Protein AF-A0A931F0Z8-F1 (afdb_monomer_lite)

Organism: NCBI:txid1187855

Secondary structure (DSSP, 8-state):
------------------------------------PPPP-GGG---HHHHHHHHTTTGGGSTT-SB-S--EEETTTTEEEEEETTEEEEE-GGG-TT-EEEEEEETTEEEEEEE--SS--SEEEEEEEETT---EEEEEE-SBTTBEEEEEE--SS---SSSS-PPPEEEEEEEEESSSSS-TT-EE-PPPPPEE-

Sequence (197 aa):
MDRRIYFSMTATLALSATLLAGSPTHAGSATTSTTTSAACNPKYKPYGLIGDKWRASDGENSVFGCPTRAEYGFTTNKSRRQDFRNGQIAWVPALGPKMLVRTYASGGKAVFQWGPTGRDWDYFEVRYSFNNEEVKKYKVKRRDPWNGGFSRPATGPGPEPLGSNAPLHYFSVRGCDDSGVFQLGSDCGGWSLPGRL

Foldseek 3Di:
DDDDDDDDDDDDDDDDDDDDDDDDPPPPVPPVPPPVPPDADPQAQDDDLQNVVCVVQVHLPGLQHHWDDHWDADPVQRKIKTHGFFWIKIDGCQQPPNKIWIWGDDPQKTKIKIWQGNWFFQWKWKWKDKQPPDTDIDTFGAPDRGMDMDIDGLPDPDDDTDDDDRIKIKMKMWGWHDDPDPDPPIDIGDIDDIIID

pLDDT: mean 79.8, std 20.01, range [34.72, 98.5]

Radius of gyration: 28.41 Å; chains: 1; bounding box: 72×34×89 Å

Structure (mmCIF, N/CA/C/O backbone):
data_AF-A0A931F0Z8-F1
#
_entry.id   AF-A0A931F0Z8-F1
#
loop_
_atom_site.group_PDB
_atom_site.id
_atom_site.type_symbol
_atom_site.label_atom_id
_atom_site.label_alt_id
_atom_site.label_comp_id
_atom_site.label_asym_id
_atom_site.label_entity_id
_atom_site.label_seq_id
_atom_site.pdbx_PDB_ins_code
_atom_site.Cartn_x
_atom_site.Cartn_y
_atom_site.Cartn_z
_atom_site.occupancy
_atom_site.B_iso_or_equiv
_atom_site.auth_seq_id
_atom_site.auth_comp_id
_atom_site.auth_asym_id
_atom_site.auth_atom_id
_atom_site.pdbx_PDB_model_num
ATOM 1 N N . MET A 1 1 ? 51.298 -6.325 62.607 1.00 42.78 1 MET A N 1
ATOM 2 C CA . MET A 1 1 ? 50.659 -5.206 61.877 1.00 42.78 1 MET A CA 1
ATOM 3 C C . MET A 1 1 ? 49.299 -5.686 61.371 1.00 42.78 1 MET A C 1
ATOM 5 O O . MET A 1 1 ? 49.081 -5.838 60.182 1.00 42.78 1 MET A O 1
ATOM 9 N N . ASP A 1 2 ? 48.449 -6.230 62.236 1.00 41.47 2 ASP A N 1
ATOM 10 C CA . ASP A 1 2 ? 47.579 -5.499 63.173 1.00 41.47 2 ASP A CA 1
ATOM 11 C C . ASP A 1 2 ? 46.635 -4.523 62.479 1.00 41.47 2 ASP A C 1
ATOM 13 O O . ASP A 1 2 ? 47.010 -3.387 62.206 1.00 41.47 2 ASP A O 1
ATOM 17 N N . ARG A 1 3 ? 45.374 -4.942 62.313 1.00 46.75 3 ARG A N 1
ATOM 18 C CA . ARG A 1 3 ? 44.279 -4.331 63.082 1.00 46.75 3 ARG A CA 1
ATOM 19 C C . ARG A 1 3 ? 42.980 -5.121 62.938 1.00 46.75 3 ARG A C 1
ATOM 21 O O . ARG A 1 3 ? 42.331 -5.108 61.899 1.00 46.75 3 ARG A O 1
ATOM 28 N N . ARG A 1 4 ? 42.573 -5.759 64.036 1.00 47.97 4 ARG A N 1
ATOM 29 C CA . ARG A 1 4 ? 41.158 -5.996 64.342 1.00 47.97 4 ARG A CA 1
ATOM 30 C C . ARG A 1 4 ? 40.590 -4.696 64.915 1.00 47.97 4 ARG A C 1
ATOM 32 O O . ARG A 1 4 ? 41.227 -4.095 65.775 1.00 47.97 4 ARG A O 1
ATOM 39 N N . ILE A 1 5 ? 39.396 -4.299 64.489 1.00 60.31 5 ILE A N 1
ATOM 40 C CA . ILE A 1 5 ? 38.543 -3.379 65.248 1.00 60.31 5 ILE A CA 1
ATOM 41 C C . ILE A 1 5 ? 37.154 -4.015 65.310 1.00 60.31 5 ILE A C 1
ATOM 43 O O . ILE A 1 5 ? 36.508 -4.206 64.286 1.00 60.31 5 ILE A O 1
ATOM 47 N N . TYR A 1 6 ? 36.741 -4.362 66.527 1.00 46.50 6 TYR A N 1
ATOM 48 C CA . TYR A 1 6 ? 35.373 -4.686 66.917 1.00 46.50 6 TYR A CA 1
ATOM 49 C C . TYR A 1 6 ? 34.872 -3.551 67.822 1.00 46.50 6 TYR A C 1
ATOM 51 O O . TYR A 1 6 ? 35.577 -3.172 68.752 1.00 46.50 6 TYR A O 1
ATOM 59 N N . PHE A 1 7 ? 33.660 -3.062 67.571 1.00 50.19 7 PHE A N 1
ATOM 60 C CA . PHE A 1 7 ? 32.769 -2.334 68.493 1.00 50.19 7 PHE A CA 1
ATOM 61 C C . PHE A 1 7 ? 31.350 -2.688 67.999 1.00 50.19 7 PHE A C 1
ATOM 63 O O . PHE A 1 7 ? 31.069 -2.471 66.827 1.00 50.19 7 PHE A O 1
ATOM 70 N N . SER A 1 8 ? 30.519 -3.498 68.664 1.00 42.91 8 SER A N 1
ATOM 71 C CA . SER A 1 8 ? 29.922 -3.455 70.014 1.00 42.91 8 SER A CA 1
ATOM 72 C C . SER A 1 8 ? 28.781 -2.438 70.165 1.00 42.91 8 SER A C 1
ATOM 74 O O . SER A 1 8 ? 29.049 -1.244 70.163 1.00 42.91 8 SER A O 1
ATOM 76 N N . MET A 1 9 ? 27.572 -2.984 70.418 1.00 38.72 9 MET A N 1
ATOM 77 C CA . MET A 1 9 ? 26.409 -2.412 71.143 1.00 38.72 9 MET A CA 1
ATOM 78 C C . MET A 1 9 ? 25.681 -1.209 70.488 1.00 38.72 9 MET A C 1
ATOM 80 O O . MET A 1 9 ? 26.308 -0.386 69.848 1.00 38.72 9 MET A O 1
ATOM 84 N N . THR A 1 10 ? 24.364 -0.968 70.569 1.00 42.72 10 THR A N 1
ATOM 85 C CA . THR A 1 10 ? 23.181 -1.606 71.184 1.00 42.72 10 THR A CA 1
ATOM 86 C C . THR A 1 10 ? 21.916 -0.920 70.630 1.00 42.72 10 THR A C 1
ATOM 88 O O . THR A 1 10 ? 21.921 0.286 70.417 1.00 42.72 10 THR A O 1
ATOM 91 N N . ALA A 1 11 ? 20.857 -1.713 70.438 1.00 46.84 11 ALA A N 1
ATOM 92 C CA . ALA A 1 11 ? 19.417 -1.466 70.644 1.00 46.84 11 ALA A CA 1
ATOM 93 C C . ALA A 1 11 ? 18.838 -0.030 70.729 1.00 46.84 11 ALA A C 1
ATOM 95 O O . ALA A 1 11 ? 19.237 0.765 71.572 1.00 46.84 11 ALA A O 1
ATOM 96 N N . THR A 1 12 ? 17.711 0.200 70.038 1.00 50.22 12 THR A N 1
ATOM 97 C CA . THR A 1 12 ? 16.430 0.594 70.679 1.00 50.22 12 THR A CA 1
ATOM 98 C C . THR A 1 12 ? 15.254 0.500 69.696 1.00 50.22 12 THR A C 1
ATOM 100 O O . THR A 1 12 ? 15.305 1.022 68.586 1.00 50.22 12 THR A O 1
ATOM 103 N N . LEU A 1 13 ? 14.188 -0.190 70.122 1.00 45.25 13 LEU A N 1
ATOM 104 C CA . LEU A 1 13 ? 12.852 -0.134 69.526 1.00 45.25 13 LEU A CA 1
ATOM 105 C C . LEU A 1 13 ? 12.230 1.243 69.794 1.00 45.25 13 LEU A C 1
ATOM 107 O O . LEU A 1 13 ? 12.262 1.711 70.930 1.00 45.25 13 LEU A O 1
ATOM 111 N N . ALA A 1 14 ? 11.535 1.797 68.803 1.00 50.72 14 ALA A N 1
ATOM 112 C CA . ALA A 1 14 ? 10.472 2.767 69.033 1.00 50.72 14 ALA A CA 1
ATOM 113 C C . ALA A 1 14 ? 9.202 2.283 68.320 1.00 50.72 14 ALA A C 1
ATOM 115 O O . ALA A 1 14 ? 9.102 2.317 67.095 1.00 50.72 14 ALA A O 1
ATOM 116 N N . LEU A 1 15 ? 8.245 1.792 69.113 1.00 47.06 15 LEU A N 1
ATOM 117 C CA . LEU A 1 15 ? 6.846 1.678 68.719 1.00 47.06 15 LEU A CA 1
ATOM 118 C C . LEU A 1 15 ? 6.243 3.083 68.689 1.00 47.06 15 LEU A C 1
ATOM 120 O O . LEU A 1 15 ? 6.380 3.845 69.645 1.00 47.06 15 LEU A O 1
ATOM 124 N N . SER A 1 16 ? 5.514 3.411 67.631 1.00 50.28 16 SER A N 1
ATOM 125 C CA . SER A 1 16 ? 4.548 4.508 67.650 1.00 50.28 16 SER A CA 1
ATOM 126 C C . SER A 1 16 ? 3.369 4.117 66.771 1.00 50.28 16 SER A C 1
ATOM 128 O O . SER A 1 16 ? 3.462 4.091 65.548 1.00 50.28 16 SER A O 1
ATOM 130 N N . ALA A 1 17 ? 2.282 3.737 67.437 1.00 51.09 17 ALA A N 1
ATOM 131 C CA . ALA A 1 17 ? 0.969 3.555 66.850 1.00 51.09 17 ALA A CA 1
ATOM 132 C C . ALA A 1 17 ? 0.192 4.866 67.004 1.00 51.09 17 ALA A C 1
ATOM 134 O O . ALA A 1 17 ? 0.060 5.370 68.119 1.00 51.09 17 ALA A O 1
ATOM 135 N N . THR A 1 18 ? -0.375 5.368 65.910 1.00 59.56 18 THR A N 1
ATOM 136 C CA . THR A 1 18 ? -1.432 6.381 65.963 1.00 59.56 18 THR A CA 1
ATOM 137 C C . THR A 1 18 ? -2.489 6.076 64.906 1.00 59.56 18 THR A C 1
ATOM 139 O O . THR A 1 18 ? -2.200 5.953 63.718 1.00 59.56 18 THR A O 1
ATOM 142 N N . LEU A 1 19 ? -3.710 5.887 65.407 1.00 48.56 19 LEU A N 1
ATOM 143 C CA . LEU A 1 19 ? -4.969 5.613 64.715 1.00 48.56 19 LEU A CA 1
ATOM 144 C C . LEU A 1 19 ? -5.660 6.913 64.255 1.00 48.56 19 LEU A C 1
ATOM 146 O O . LEU A 1 19 ? -5.388 7.973 64.813 1.00 48.56 19 LEU A O 1
ATOM 150 N N . LEU A 1 20 ? -6.666 6.730 63.378 1.00 45.28 20 LEU A N 1
ATOM 151 C CA . LEU A 1 20 ? -7.756 7.636 62.935 1.00 45.28 20 LEU A CA 1
ATOM 152 C C . LEU A 1 20 ? -7.455 8.365 61.607 1.00 45.28 20 LEU A C 1
ATOM 154 O O . LEU A 1 20 ? -6.393 8.941 61.445 1.00 45.28 20 LEU A O 1
ATOM 158 N N . ALA A 1 21 ? -8.318 8.394 60.589 1.00 52.06 21 ALA A N 1
ATOM 159 C CA . ALA A 1 21 ? -9.752 8.140 60.512 1.00 52.06 21 ALA A CA 1
ATOM 160 C C . ALA A 1 21 ? -10.123 7.604 59.113 1.00 52.06 21 ALA A C 1
ATOM 162 O O . ALA A 1 21 ? -9.484 7.937 58.115 1.00 52.06 21 ALA A O 1
ATOM 163 N N . GLY A 1 22 ? -11.161 6.766 59.056 1.00 53.47 22 GLY A N 1
ATOM 164 C CA . GLY A 1 22 ? -11.748 6.292 57.808 1.00 53.47 22 GLY A CA 1
ATOM 165 C C . GLY A 1 22 ? -12.486 7.410 57.073 1.00 53.47 22 GLY A C 1
ATOM 166 O O . GLY A 1 22 ? -13.270 8.143 57.670 1.00 53.47 22 GLY A O 1
ATOM 167 N N . SER A 1 23 ? -12.255 7.484 55.766 1.00 58.22 23 SER A N 1
ATOM 168 C CA . SER A 1 23 ? -12.974 8.340 54.821 1.00 58.22 23 SER A CA 1
ATOM 169 C C . SER A 1 23 ? -13.650 7.443 53.781 1.00 58.22 23 SER A C 1
ATOM 171 O O . SER A 1 23 ? -13.109 6.384 53.453 1.00 58.22 23 SER A O 1
ATOM 173 N N . PRO A 1 24 ? -14.848 7.814 53.300 1.00 53.34 24 PRO A N 1
ATOM 174 C CA . PRO A 1 24 ? -15.819 6.891 52.729 1.00 53.34 24 PRO A CA 1
ATOM 175 C C . PRO A 1 24 ? -15.283 6.159 51.503 1.00 53.34 24 PRO A C 1
ATOM 177 O O . PRO A 1 24 ? -14.781 6.767 50.555 1.00 53.34 24 PRO A O 1
ATOM 180 N N . THR A 1 25 ? -15.482 4.841 51.511 1.00 53.56 25 THR A N 1
ATOM 181 C CA . THR A 1 25 ? -15.479 3.998 50.320 1.00 53.56 25 THR A CA 1
ATOM 182 C C . THR A 1 25 ? -16.483 4.568 49.323 1.00 53.56 25 THR A C 1
ATOM 184 O O . THR A 1 25 ? -17.668 4.241 49.359 1.00 53.56 25 THR A O 1
ATOM 187 N N . HIS A 1 26 ? -16.018 5.410 48.403 1.00 59.19 26 HIS A N 1
ATOM 188 C CA . HIS A 1 26 ? -16.682 5.542 47.119 1.00 59.19 26 HIS A CA 1
ATOM 189 C C . HIS A 1 26 ? -16.419 4.226 46.395 1.00 59.19 26 HIS A C 1
ATOM 191 O O . HIS A 1 26 ? -15.439 4.078 45.667 1.00 59.19 26 HIS A O 1
ATOM 197 N N . ALA A 1 27 ? -17.281 3.239 46.646 1.00 57.44 27 ALA A N 1
ATOM 198 C CA . ALA A 1 27 ? -17.480 2.136 45.729 1.00 57.44 27 ALA A CA 1
ATOM 199 C C . ALA A 1 27 ? -18.060 2.755 44.453 1.00 57.44 27 ALA A C 1
ATOM 201 O O . ALA A 1 27 ? -19.271 2.790 44.241 1.00 57.44 27 ALA A O 1
ATOM 202 N N . GLY A 1 28 ? -17.180 3.340 43.636 1.00 54.41 28 GLY A N 1
ATOM 203 C CA . GLY A 1 28 ? -17.490 3.647 42.259 1.00 54.41 28 GLY A CA 1
ATOM 204 C C . GLY A 1 28 ? -17.949 2.335 41.660 1.00 54.41 28 GLY A C 1
ATOM 205 O O . GLY A 1 28 ? -17.172 1.384 41.582 1.00 54.41 28 GLY A O 1
ATOM 206 N N . SER A 1 29 ? -19.237 2.256 41.336 1.00 58.09 29 SER A N 1
ATOM 207 C CA . SER A 1 29 ? -19.767 1.157 40.550 1.00 58.09 29 SER A CA 1
ATOM 208 C C . SER A 1 29 ? -18.985 1.180 39.248 1.00 58.09 29 SER A C 1
ATOM 210 O O . SER A 1 29 ? -19.236 2.015 38.378 1.00 58.09 29 SER A O 1
ATOM 212 N N . ALA A 1 30 ? -17.969 0.321 39.165 1.00 59.88 30 ALA A N 1
ATOM 213 C CA . ALA A 1 30 ? -17.251 0.038 37.946 1.00 59.88 30 ALA A CA 1
ATOM 214 C C . ALA A 1 30 ? -18.279 -0.601 37.020 1.00 59.88 30 ALA A C 1
ATOM 216 O O . ALA A 1 30 ? -18.472 -1.816 37.001 1.00 59.88 30 ALA A O 1
ATOM 217 N N . THR A 1 31 ? -19.008 0.255 36.306 1.00 47.38 31 THR A N 1
ATOM 218 C CA . THR A 1 31 ? -19.789 -0.154 35.155 1.00 47.38 31 THR A CA 1
ATOM 219 C C . THR A 1 31 ? -18.751 -0.738 34.228 1.00 47.38 31 THR A C 1
ATOM 221 O O . THR A 1 31 ? -17.932 -0.024 33.650 1.00 47.38 31 THR A O 1
ATOM 224 N N . THR A 1 32 ? -18.697 -2.065 34.203 1.00 46.75 32 THR A N 1
ATOM 225 C CA . THR A 1 32 ? -17.881 -2.783 33.247 1.00 46.75 32 THR A CA 1
ATOM 226 C C . THR A 1 32 ? -18.574 -2.501 31.930 1.00 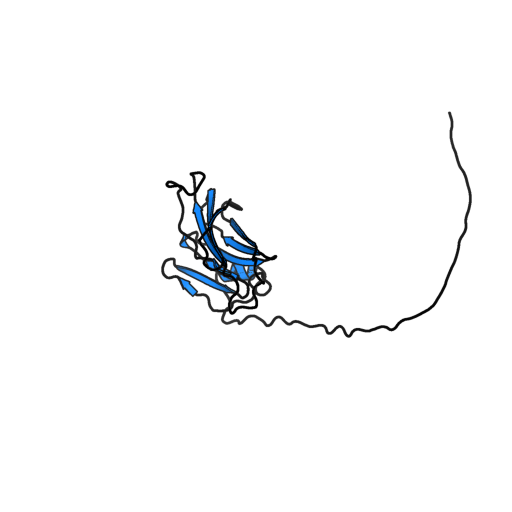46.75 32 THR A C 1
ATOM 228 O O . THR A 1 32 ? -19.559 -3.148 31.583 1.00 46.75 32 THR A O 1
ATOM 231 N N . SER A 1 33 ? -18.149 -1.431 31.259 1.00 50.97 33 SER A N 1
ATOM 232 C CA . SER A 1 33 ? -18.512 -1.164 29.881 1.00 50.97 33 SER A CA 1
ATOM 233 C C . SER A 1 33 ? -17.915 -2.308 29.087 1.00 50.97 33 SER A C 1
ATOM 235 O O . SER A 1 33 ? -16.780 -2.247 28.621 1.00 50.97 33 SER A O 1
ATOM 237 N N . THR A 1 34 ? -18.661 -3.405 29.005 1.00 42.25 34 THR A N 1
ATOM 238 C CA . THR A 1 34 ? -18.460 -4.439 28.006 1.00 42.25 34 THR A CA 1
ATOM 239 C C . THR A 1 34 ? -18.749 -3.745 26.688 1.00 42.25 34 THR A C 1
ATOM 241 O O . THR A 1 34 ? -19.870 -3.752 26.190 1.00 42.25 34 THR A O 1
ATOM 244 N N . THR A 1 35 ? -17.747 -3.050 26.155 1.00 44.25 35 THR A N 1
ATOM 245 C CA . THR A 1 35 ? -17.740 -2.592 24.776 1.00 44.25 35 THR A CA 1
ATOM 246 C C . THR A 1 35 ? -17.646 -3.865 23.955 1.00 44.25 35 THR A C 1
ATOM 248 O O . THR A 1 35 ? -16.565 -4.288 23.552 1.00 44.25 35 THR A O 1
ATOM 251 N N . THR A 1 36 ? -18.769 -4.562 23.791 1.00 48.25 36 THR A N 1
ATOM 252 C CA . THR A 1 36 ? -18.887 -5.614 22.797 1.00 48.25 36 THR A CA 1
ATOM 253 C C . THR A 1 36 ? -18.695 -4.882 21.481 1.00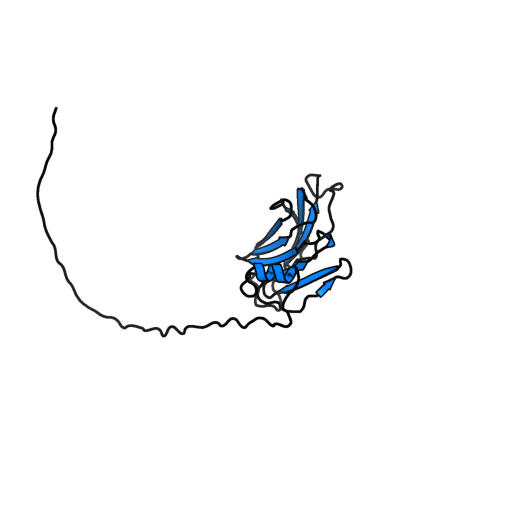 48.25 36 THR A C 1
ATOM 255 O O . THR A 1 36 ? -19.596 -4.183 21.019 1.00 48.25 36 THR A O 1
ATOM 258 N N . SER A 1 37 ? -17.470 -4.916 20.949 1.00 59.81 37 SER A N 1
ATOM 259 C CA . SER A 1 37 ? -17.185 -4.428 19.606 1.00 59.81 37 SER A CA 1
ATOM 260 C C . SER A 1 37 ? -18.258 -5.026 18.707 1.00 59.81 37 SER A C 1
ATOM 262 O O . SER A 1 37 ? -18.404 -6.249 18.658 1.00 59.81 37 SER A O 1
ATOM 264 N N . ALA A 1 38 ? -19.088 -4.179 18.095 1.00 69.19 38 ALA A N 1
ATOM 265 C CA . ALA A 1 38 ? -20.099 -4.659 17.172 1.00 69.19 38 ALA A CA 1
ATOM 266 C C . ALA A 1 38 ? -19.366 -5.439 16.076 1.00 69.19 38 ALA A C 1
ATOM 268 O O . ALA A 1 38 ? -18.522 -4.871 15.377 1.00 69.19 38 ALA A O 1
ATOM 269 N N . ALA A 1 39 ? -19.653 -6.739 15.983 1.00 83.19 39 ALA A N 1
ATOM 270 C CA . ALA A 1 39 ? -19.013 -7.622 15.022 1.00 83.19 39 ALA A CA 1
ATOM 271 C C . ALA A 1 39 ? -19.138 -7.033 13.610 1.00 83.19 39 ALA A C 1
ATOM 273 O O . ALA A 1 39 ? -20.180 -6.474 13.245 1.00 83.19 39 ALA A O 1
ATOM 274 N N . CYS A 1 40 ? -18.079 -7.140 12.807 1.00 91.81 40 CYS A N 1
ATOM 275 C CA . CYS A 1 40 ? -18.104 -6.588 11.456 1.00 91.81 40 CYS A CA 1
ATOM 276 C C . CYS A 1 40 ? -19.235 -7.186 10.607 1.00 91.81 40 CYS A C 1
ATOM 278 O O . CYS A 1 40 ? -19.611 -8.347 10.766 1.00 91.81 40 CYS A O 1
ATOM 280 N N . ASN A 1 41 ? -19.715 -6.428 9.615 1.00 93.69 41 ASN A N 1
ATOM 281 C CA . ASN A 1 41 ? -20.708 -6.937 8.672 1.00 93.69 41 ASN A CA 1
ATOM 282 C C . ASN A 1 41 ? -20.142 -8.142 7.882 1.00 93.69 41 ASN A C 1
ATOM 284 O O . ASN A 1 41 ? -19.214 -7.962 7.082 1.00 93.69 41 ASN A O 1
ATOM 288 N N . PRO A 1 42 ? -20.709 -9.356 8.030 1.00 92.75 42 PRO A N 1
ATOM 289 C CA . PRO A 1 42 ? -20.164 -10.561 7.407 1.00 92.75 42 PRO A CA 1
ATOM 290 C C . PRO A 1 42 ? -20.229 -10.531 5.874 1.00 92.75 42 PRO A C 1
ATOM 292 O O . PRO A 1 42 ? -19.422 -11.191 5.222 1.00 92.75 42 PRO A O 1
ATOM 295 N N . LYS A 1 43 ? -21.118 -9.721 5.278 1.00 95.62 43 LYS A N 1
ATOM 296 C CA . LYS A 1 43 ? -21.220 -9.525 3.819 1.00 95.62 43 LYS A CA 1
ATOM 297 C C . LYS A 1 43 ? -19.926 -8.990 3.200 1.00 95.62 43 LYS A C 1
ATOM 299 O O . LYS A 1 43 ? -19.664 -9.211 2.021 1.00 95.62 43 LYS A O 1
ATOM 304 N N . TYR A 1 44 ? -19.136 -8.257 3.980 1.00 96.12 44 TYR A N 1
ATOM 305 C CA . TYR A 1 44 ? -17.920 -7.581 3.531 1.00 96.12 44 TYR A CA 1
ATOM 306 C C . TYR A 1 44 ? -16.647 -8.324 3.927 1.00 96.12 44 TYR A C 1
ATOM 308 O O . TYR A 1 44 ? -15.551 -7.783 3.803 1.00 96.12 44 TYR A O 1
ATOM 316 N N . LYS A 1 45 ? -16.779 -9.565 4.408 1.00 95.25 45 LYS A N 1
ATOM 317 C CA . LYS A 1 45 ? -15.644 -10.369 4.847 1.00 95.25 45 LYS A CA 1
ATOM 318 C C . LYS A 1 45 ? -14.628 -10.533 3.699 1.00 95.25 45 LYS A C 1
ATOM 320 O O . LYS A 1 45 ? -14.974 -11.118 2.671 1.00 95.25 45 LYS A O 1
ATOM 325 N N . PRO A 1 46 ? -13.382 -10.052 3.865 1.00 96.19 46 PRO A N 1
ATOM 326 C CA . PRO A 1 46 ? -12.361 -10.166 2.832 1.00 96.19 46 PRO A CA 1
ATOM 327 C C . PRO A 1 46 ? -11.895 -11.613 2.661 1.00 96.19 46 PRO A C 1
ATOM 329 O O . PRO A 1 46 ? -11.915 -12.419 3.603 1.00 96.19 46 PRO A O 1
ATOM 332 N N . TYR A 1 47 ? -11.404 -11.931 1.467 1.00 96.25 47 TYR A N 1
ATOM 333 C CA . TYR A 1 47 ? -10.964 -13.276 1.101 1.00 96.25 47 TYR A CA 1
ATOM 334 C C . TYR A 1 47 ? -9.645 -13.249 0.321 1.00 96.25 47 TYR A C 1
ATOM 336 O O . TYR A 1 47 ? -9.043 -12.197 0.105 1.00 96.25 47 TYR A O 1
ATOM 344 N N . GLY A 1 48 ? -9.131 -14.437 -0.017 1.00 97.19 48 GLY A N 1
ATOM 345 C CA . GLY A 1 48 ? -7.818 -14.590 -0.648 1.00 97.19 48 GLY A CA 1
ATOM 346 C C . GLY A 1 48 ? -6.708 -13.875 0.130 1.00 97.19 48 GLY A C 1
ATOM 347 O O . GLY A 1 48 ? -6.784 -13.734 1.350 1.00 97.19 48 GLY A O 1
ATOM 348 N N . LEU A 1 49 ? -5.713 -13.351 -0.590 1.00 98.00 49 LEU A N 1
ATOM 349 C CA . LEU A 1 49 ? -4.553 -12.680 0.010 1.00 98.00 49 LEU A CA 1
ATOM 350 C C . LEU A 1 49 ? -4.917 -11.437 0.836 1.00 98.00 49 LEU A C 1
ATOM 352 O O . LEU A 1 49 ? -4.234 -11.126 1.812 1.00 98.00 49 LEU A O 1
ATOM 356 N N . ILE A 1 50 ? -5.987 -10.729 0.464 1.00 98.44 50 ILE A N 1
ATOM 357 C CA . ILE A 1 50 ? -6.487 -9.582 1.230 1.00 98.44 50 ILE A CA 1
ATOM 358 C C . ILE A 1 50 ? -7.023 -10.069 2.580 1.00 98.44 50 ILE A C 1
ATOM 360 O O . ILE A 1 50 ? -6.616 -9.566 3.629 1.00 98.44 50 ILE A O 1
ATOM 364 N N . GLY A 1 51 ? -7.892 -11.082 2.557 1.00 98.00 51 GLY A N 1
ATOM 365 C CA . GLY A 1 51 ? -8.459 -11.688 3.757 1.00 98.00 51 GLY A CA 1
ATOM 366 C C . GLY A 1 51 ? -7.414 -12.348 4.651 1.00 98.00 51 GLY A C 1
ATOM 367 O O . GLY A 1 51 ? -7.474 -12.184 5.868 1.00 98.00 51 GLY A O 1
ATOM 368 N N . ASP A 1 52 ? -6.441 -13.045 4.064 1.00 98.50 52 ASP A N 1
ATOM 369 C CA . ASP A 1 52 ? -5.326 -13.657 4.791 1.00 98.50 52 ASP A CA 1
ATOM 370 C C . ASP A 1 52 ? -4.506 -12.596 5.518 1.00 98.50 52 ASP A C 1
ATOM 372 O O . ASP A 1 52 ? -4.240 -12.731 6.712 1.00 98.50 52 ASP A O 1
ATOM 376 N N . LYS A 1 53 ? -4.166 -11.493 4.837 1.00 98.38 53 LYS A N 1
ATOM 377 C CA . LYS A 1 53 ? -3.416 -10.401 5.460 1.00 98.38 53 LYS A CA 1
ATOM 378 C C . LYS A 1 53 ? -4.207 -9.722 6.574 1.00 98.38 53 LYS A C 1
ATOM 380 O O . LYS A 1 53 ? -3.624 -9.407 7.611 1.00 98.38 53 LYS A O 1
ATOM 385 N N . TRP A 1 54 ? -5.500 -9.485 6.370 1.00 98.06 54 TRP A N 1
ATOM 386 C CA . TRP A 1 54 ? -6.366 -8.882 7.381 1.00 98.06 54 TRP A CA 1
ATOM 387 C C . TRP A 1 54 ? -6.465 -9.766 8.633 1.00 98.06 54 TRP A C 1
ATOM 389 O O . TRP A 1 54 ? -6.172 -9.295 9.729 1.00 98.06 54 TRP A O 1
ATOM 399 N N . ARG A 1 55 ? -6.742 -11.070 8.477 1.00 97.88 55 ARG A N 1
ATOM 400 C CA . ARG A 1 55 ? -6.775 -12.038 9.592 1.00 97.88 55 ARG A CA 1
ATOM 401 C C . ARG A 1 55 ? -5.435 -12.153 10.313 1.00 97.88 55 ARG A C 1
ATOM 403 O O . ARG A 1 55 ? -5.399 -12.098 11.533 1.00 97.88 55 ARG A O 1
ATOM 410 N N . ALA A 1 56 ? -4.333 -12.237 9.568 1.00 98.00 56 ALA A N 1
ATOM 411 C CA . ALA A 1 56 ? -2.984 -12.267 10.136 1.00 98.00 56 ALA A CA 1
ATOM 412 C C . ALA A 1 56 ? -2.592 -10.968 10.867 1.00 98.00 56 ALA A C 1
ATOM 414 O O . ALA A 1 56 ? -1.563 -10.934 11.533 1.00 98.00 56 ALA A O 1
ATOM 415 N N . SER A 1 57 ? -3.372 -9.893 10.716 1.00 96.94 57 SER A N 1
ATOM 416 C CA . SER A 1 57 ? -3.168 -8.619 11.414 1.00 96.94 57 SER A CA 1
ATOM 417 C C . SER A 1 57 ? -4.123 -8.441 12.602 1.00 96.94 57 SER A C 1
ATOM 419 O O . SER A 1 57 ? -4.248 -7.319 13.072 1.00 96.94 57 SER A O 1
ATOM 421 N N . ASP A 1 58 ? -4.776 -9.514 13.061 1.00 96.69 58 ASP A N 1
ATOM 422 C CA . ASP A 1 58 ? -5.819 -9.537 14.105 1.00 96.69 58 ASP A CA 1
ATOM 423 C C . ASP A 1 58 ? -7.216 -9.064 13.656 1.00 96.69 58 ASP A C 1
ATOM 425 O O . ASP A 1 58 ? -8.049 -8.613 14.438 1.00 96.69 58 ASP A O 1
ATOM 429 N N . GLY A 1 59 ? -7.506 -9.171 12.355 1.00 95.25 59 GLY A N 1
ATOM 430 C CA . GLY A 1 59 ? -8.861 -9.027 11.825 1.00 95.25 59 GLY A CA 1
ATOM 431 C C . GLY A 1 59 ? -9.530 -7.699 12.191 1.00 95.25 59 GLY A C 1
ATOM 432 O O . GLY A 1 59 ? -9.028 -6.622 11.871 1.00 95.25 59 GLY A O 1
ATOM 433 N N . GLU A 1 60 ? -10.690 -7.763 12.838 1.00 94.62 60 GLU A N 1
ATOM 434 C CA . GLU A 1 60 ? -11.469 -6.580 13.220 1.00 94.62 60 GLU A CA 1
ATOM 435 C C . GLU A 1 60 ? -10.807 -5.716 14.299 1.00 94.62 60 GLU A C 1
ATOM 437 O O . GLU A 1 60 ? -11.075 -4.515 14.360 1.00 94.62 60 GLU A O 1
ATOM 442 N N . ASN A 1 61 ? -9.888 -6.304 15.066 1.00 94.19 61 ASN A N 1
ATOM 443 C CA . ASN A 1 61 ? -9.062 -5.623 16.062 1.00 94.19 61 ASN A CA 1
ATOM 444 C C . ASN A 1 61 ? -7.765 -5.057 15.456 1.00 94.19 61 ASN A C 1
ATOM 446 O O . ASN A 1 61 ? -7.004 -4.364 16.129 1.00 94.19 61 ASN A O 1
ATOM 450 N N . SER A 1 62 ? -7.507 -5.326 14.172 1.00 94.94 62 SER A N 1
ATOM 451 C CA . SER A 1 62 ? -6.327 -4.828 13.470 1.00 94.94 62 SER A CA 1
ATOM 452 C C . SER A 1 62 ? -6.334 -3.309 13.289 1.00 94.94 62 SER A C 1
ATOM 454 O O . SER A 1 62 ? -7.364 -2.637 13.366 1.00 94.94 62 SER A O 1
ATOM 456 N N . VAL A 1 63 ? -5.184 -2.778 12.864 1.00 93.25 63 VAL A N 1
ATOM 457 C CA . VAL A 1 63 ? -5.040 -1.390 12.387 1.00 93.25 63 VAL A CA 1
ATOM 458 C C . VAL A 1 63 ? -5.995 -1.019 11.247 1.00 93.25 63 VAL A C 1
ATOM 460 O O . VAL A 1 63 ? -6.216 0.164 11.018 1.00 93.25 63 VAL A O 1
ATOM 463 N N . PHE A 1 64 ? -6.567 -1.992 10.528 1.00 94.44 64 PHE A N 1
ATOM 464 C CA . PHE A 1 64 ? -7.534 -1.742 9.457 1.00 94.44 64 PHE A CA 1
ATOM 465 C C . PHE A 1 64 ? -8.973 -1.645 9.985 1.00 94.44 64 PHE A C 1
ATOM 467 O O . PHE A 1 64 ? -9.779 -0.894 9.436 1.00 94.44 64 PHE A O 1
ATOM 474 N N . GLY A 1 65 ? -9.303 -2.373 11.054 1.00 93.56 65 GLY A N 1
ATOM 475 C CA . GLY A 1 65 ? -10.668 -2.502 11.559 1.00 93.56 65 GLY A CA 1
ATOM 476 C C . GLY A 1 65 ? -11.594 -3.283 10.619 1.00 93.56 65 GLY A C 1
ATOM 477 O O . GLY A 1 65 ? -11.153 -4.091 9.796 1.00 93.56 65 GLY A O 1
ATOM 478 N N . CYS A 1 66 ? -12.901 -3.038 10.739 1.00 95.00 66 CYS A N 1
ATOM 479 C CA . CYS A 1 66 ? -13.914 -3.717 9.933 1.00 95.00 66 CYS A CA 1
ATOM 480 C C . CYS A 1 66 ? -13.880 -3.322 8.449 1.00 95.00 66 CYS A C 1
ATOM 482 O O . CYS A 1 66 ? -13.680 -2.145 8.139 1.00 95.00 66 CYS A O 1
ATOM 484 N N . PRO A 1 67 ? -14.145 -4.262 7.523 1.00 95.94 67 PRO A N 1
ATOM 485 C CA . PRO A 1 67 ? -14.373 -3.942 6.118 1.00 95.94 67 PRO A CA 1
ATOM 486 C C . PRO A 1 67 ? -15.668 -3.134 5.945 1.00 95.94 67 PRO A C 1
ATOM 488 O O . PRO A 1 67 ? -16.665 -3.376 6.628 1.00 95.94 67 PRO A O 1
ATOM 491 N N . THR A 1 68 ? -15.665 -2.177 5.019 1.00 94.19 68 THR A N 1
ATOM 492 C CA . THR A 1 68 ? -16.763 -1.200 4.854 1.00 94.19 68 THR A CA 1
ATOM 493 C C . THR A 1 68 ? -17.629 -1.458 3.622 1.00 94.19 68 THR A C 1
ATOM 495 O O . THR A 1 68 ? -18.725 -0.914 3.502 1.00 94.19 68 THR A O 1
ATOM 498 N N . ARG A 1 69 ? -17.151 -2.302 2.701 1.00 93.31 69 ARG A N 1
ATOM 499 C CA . ARG A 1 69 ? -17.826 -2.695 1.453 1.00 93.31 69 ARG A CA 1
ATOM 500 C C . ARG A 1 69 ? -17.342 -4.062 0.978 1.00 93.31 69 ARG A C 1
ATOM 502 O O . ARG A 1 69 ? -16.476 -4.644 1.606 1.00 93.31 69 ARG A O 1
ATOM 509 N N . ALA A 1 70 ? -17.856 -4.586 -0.128 1.00 94.94 70 ALA A N 1
ATOM 510 C CA . ALA A 1 70 ? -17.292 -5.790 -0.743 1.00 94.94 70 ALA A CA 1
ATOM 511 C C . ALA A 1 70 ? -16.033 -5.478 -1.576 1.00 94.94 70 ALA A C 1
ATOM 513 O O . ALA A 1 70 ? -15.885 -4.358 -2.083 1.00 94.94 70 ALA A O 1
ATOM 514 N N . GLU A 1 71 ? -15.177 -6.488 -1.767 1.00 94.12 71 GLU A N 1
ATOM 515 C CA . GLU A 1 71 ? -13.981 -6.389 -2.605 1.00 94.12 71 GLU A CA 1
ATOM 516 C C . GLU A 1 71 ? -14.338 -6.029 -4.046 1.00 94.12 71 GLU A C 1
ATOM 518 O O . GLU A 1 71 ? -15.188 -6.674 -4.663 1.00 94.12 71 GLU A O 1
ATOM 523 N N . TYR A 1 72 ? -13.612 -5.078 -4.626 1.00 93.81 72 TYR A N 1
ATOM 524 C CA . TYR A 1 72 ? -13.814 -4.636 -6.004 1.00 93.81 72 TYR A CA 1
ATOM 525 C C . TYR A 1 72 ? -12.536 -4.755 -6.836 1.00 93.81 72 TYR A C 1
ATOM 527 O O . TYR A 1 72 ? -11.417 -4.665 -6.324 1.00 93.81 72 TYR A O 1
ATOM 535 N N . GLY A 1 73 ? -12.720 -5.027 -8.129 1.00 90.81 73 GLY A N 1
ATOM 536 C CA . GLY A 1 73 ? -11.643 -5.295 -9.078 1.00 90.81 73 GLY A CA 1
ATOM 537 C C . GLY A 1 73 ? -11.322 -4.110 -9.986 1.00 90.81 73 GLY A C 1
ATOM 538 O O . GLY A 1 73 ? -12.155 -3.234 -10.205 1.00 90.81 73 GLY A O 1
ATOM 539 N N . PHE A 1 74 ? -10.118 -4.132 -10.552 1.00 86.00 74 PHE A N 1
ATOM 540 C CA . PHE A 1 74 ? -9.651 -3.209 -11.584 1.00 86.00 74 PHE A CA 1
ATOM 541 C C . PHE A 1 74 ? -9.351 -4.006 -12.856 1.00 86.00 74 PHE A C 1
ATOM 543 O O . PHE A 1 74 ? -8.477 -4.877 -12.854 1.00 86.00 74 PHE A O 1
ATOM 550 N N . THR A 1 75 ? -10.076 -3.718 -13.939 1.00 75.19 75 THR A N 1
ATOM 551 C CA . THR A 1 75 ? -10.040 -4.496 -15.192 1.00 75.19 75 THR A CA 1
ATOM 552 C C . THR A 1 75 ? -8.666 -4.498 -15.854 1.00 75.19 75 THR A C 1
ATOM 554 O O . THR A 1 75 ? -8.242 -5.529 -16.364 1.00 75.19 75 THR A O 1
ATOM 557 N N . THR A 1 76 ? -7.932 -3.387 -15.781 1.00 70.06 7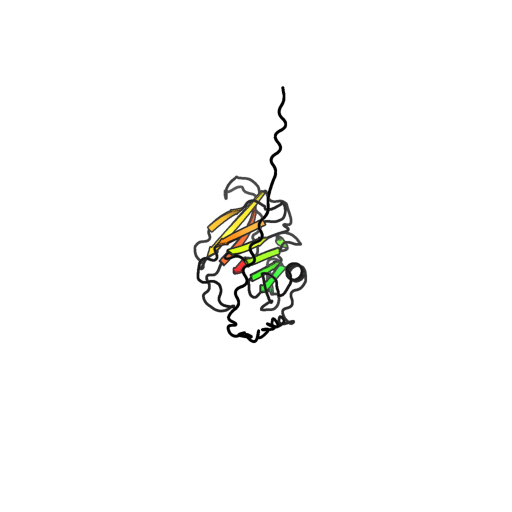6 THR A N 1
ATOM 558 C CA . THR A 1 76 ? -6.649 -3.211 -16.477 1.00 70.06 76 THR A CA 1
ATOM 559 C C . THR A 1 76 ? -5.560 -4.172 -15.992 1.00 70.06 76 THR A C 1
ATOM 561 O O . THR A 1 76 ? -4.775 -4.650 -16.798 1.00 70.06 76 THR A O 1
ATOM 564 N N . ASN A 1 77 ? -5.527 -4.497 -14.691 1.00 75.69 77 ASN A N 1
ATOM 565 C CA . ASN A 1 77 ? -4.406 -5.225 -14.073 1.00 75.69 77 ASN A CA 1
ATOM 566 C C . ASN A 1 77 ? -4.835 -6.459 -13.262 1.00 75.69 77 ASN A C 1
ATOM 568 O O . ASN A 1 77 ? -4.030 -7.003 -12.508 1.00 75.69 77 ASN A O 1
ATOM 572 N N . LYS A 1 78 ? -6.110 -6.872 -13.352 1.00 88.44 78 LYS A N 1
ATOM 573 C CA . LYS A 1 78 ? -6.728 -7.933 -12.521 1.00 88.44 78 LYS A CA 1
ATOM 574 C C . LYS A 1 78 ? -6.590 -7.713 -11.005 1.00 88.44 78 LYS A C 1
ATOM 576 O O . LYS A 1 78 ? -6.855 -8.617 -10.217 1.00 88.44 78 LYS A O 1
ATOM 581 N N . SER A 1 79 ? -6.188 -6.516 -10.589 1.00 94.25 79 SER A N 1
ATOM 582 C CA . SER A 1 79 ? -5.992 -6.155 -9.192 1.00 94.25 79 SER A CA 1
ATOM 583 C C . SER A 1 79 ? -7.321 -6.126 -8.447 1.00 94.25 79 SER A C 1
ATOM 585 O O . SER A 1 79 ? -8.358 -5.788 -9.022 1.00 94.25 79 SER A O 1
ATOM 587 N N . ARG A 1 80 ? -7.283 -6.421 -7.148 1.00 96.31 80 ARG A N 1
ATOM 588 C CA . ARG A 1 80 ? -8.448 -6.343 -6.255 1.00 96.31 80 ARG A CA 1
ATOM 589 C C . ARG A 1 80 ? -8.155 -5.453 -5.063 1.00 96.31 80 ARG A C 1
ATOM 591 O O . ARG A 1 80 ? -6.996 -5.275 -4.689 1.00 96.31 80 ARG A O 1
ATOM 598 N N . ARG A 1 81 ? -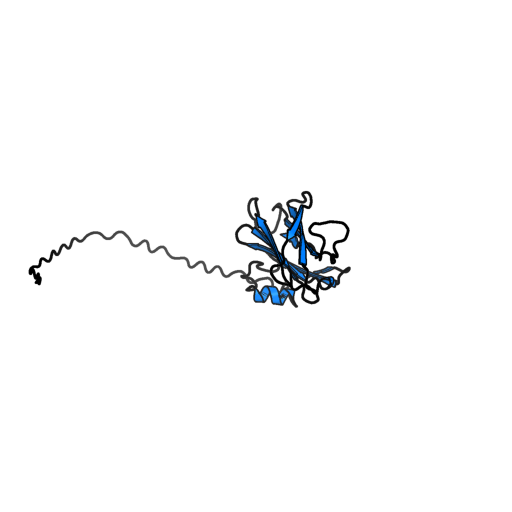9.201 -4.898 -4.463 1.00 96.06 81 ARG A N 1
ATOM 599 C CA . ARG A 1 81 ? -9.100 -3.978 -3.333 1.00 96.06 81 ARG A CA 1
ATOM 600 C C . ARG A 1 81 ? -10.268 -4.125 -2.381 1.00 96.06 81 ARG A C 1
ATOM 602 O O . ARG A 1 81 ? -11.401 -4.331 -2.811 1.00 96.06 81 ARG A O 1
ATOM 609 N N . GLN A 1 82 ? -9.962 -3.927 -1.107 1.00 96.50 82 GLN A N 1
ATOM 610 C CA . GLN A 1 82 ? -10.918 -3.841 -0.023 1.00 96.50 82 GLN A CA 1
ATOM 611 C C . GLN A 1 82 ? -10.666 -2.577 0.794 1.00 96.50 82 GLN A C 1
ATOM 613 O O . GLN A 1 82 ? -9.528 -2.314 1.195 1.00 96.50 82 GLN A O 1
ATOM 618 N N . ASP A 1 83 ? -11.742 -1.844 1.067 1.00 95.12 83 ASP A N 1
ATOM 619 C CA . ASP A 1 83 ? -11.732 -0.701 1.977 1.00 95.12 83 ASP A CA 1
ATOM 620 C C . ASP A 1 83 ? -12.160 -1.159 3.379 1.00 95.12 83 ASP A C 1
ATOM 622 O O . ASP A 1 83 ? -13.057 -1.998 3.536 1.00 95.12 83 ASP A O 1
ATOM 626 N N . PHE A 1 84 ? -11.488 -0.621 4.391 1.00 94.56 84 PHE A N 1
ATOM 627 C CA . PHE A 1 84 ? -11.699 -0.894 5.807 1.00 94.56 84 PHE A CA 1
ATOM 628 C C . PHE A 1 84 ? -11.891 0.417 6.567 1.00 94.56 84 PHE A C 1
ATOM 630 O O . PHE A 1 84 ? -11.591 1.494 6.052 1.00 94.56 84 PHE A O 1
ATOM 637 N N . ARG A 1 85 ? -12.378 0.330 7.808 1.00 91.88 85 ARG A N 1
ATOM 638 C CA . ARG A 1 85 ? -12.671 1.497 8.647 1.00 91.88 85 ARG A CA 1
ATOM 639 C C . ARG A 1 85 ? -11.498 2.465 8.762 1.00 91.88 85 ARG A C 1
ATOM 641 O O . ARG A 1 85 ? -11.695 3.669 8.686 1.00 91.88 85 ARG A O 1
ATOM 648 N N . ASN A 1 86 ? -10.297 1.918 8.911 1.00 89.38 86 ASN A N 1
ATOM 649 C CA . ASN A 1 86 ? -9.083 2.673 9.200 1.00 89.38 86 ASN A CA 1
ATOM 650 C C . ASN A 1 86 ? -8.013 2.500 8.107 1.00 89.38 86 ASN A C 1
ATOM 652 O O . ASN A 1 86 ? -6.823 2.690 8.372 1.00 89.38 86 ASN A O 1
ATOM 656 N N . GLY A 1 87 ? -8.402 2.087 6.893 1.00 92.75 87 GLY A N 1
ATOM 657 C CA . GLY A 1 87 ? -7.440 1.882 5.816 1.00 92.75 87 GLY A CA 1
ATOM 658 C C . GLY A 1 87 ? -7.933 1.056 4.634 1.00 92.75 87 GLY A C 1
ATOM 659 O O . GLY A 1 87 ? -9.123 0.882 4.395 1.00 92.75 87 GLY A O 1
ATOM 660 N N . GLN A 1 88 ? -6.980 0.525 3.880 1.00 95.56 88 GLN A N 1
ATOM 661 C CA . GLN A 1 88 ? -7.213 -0.209 2.645 1.00 95.56 88 GLN A CA 1
ATOM 662 C C . GLN A 1 88 ? -6.144 -1.281 2.445 1.00 95.56 88 GLN A C 1
ATOM 664 O O . GLN A 1 88 ? -4.969 -1.083 2.766 1.00 95.56 88 GLN A O 1
ATOM 669 N N . ILE A 1 89 ? -6.544 -2.398 1.841 1.00 97.81 89 ILE A N 1
ATOM 670 C CA . ILE A 1 89 ? -5.629 -3.427 1.343 1.00 97.81 89 ILE A CA 1
ATOM 671 C C . ILE A 1 89 ? -5.971 -3.692 -0.123 1.00 97.81 89 ILE A C 1
ATOM 673 O O . ILE A 1 89 ? -7.136 -3.856 -0.484 1.00 97.81 89 ILE A O 1
ATOM 677 N N . ALA A 1 90 ? -4.954 -3.744 -0.977 1.00 97.31 90 ALA A N 1
ATOM 678 C CA . ALA A 1 90 ? -5.104 -4.077 -2.384 1.00 97.31 90 ALA A CA 1
ATOM 679 C C . ALA A 1 90 ? -4.077 -5.122 -2.817 1.00 97.31 90 ALA A C 1
ATOM 681 O O . ALA A 1 90 ? -2.902 -5.026 -2.474 1.00 97.31 90 ALA A O 1
ATOM 682 N N . TRP A 1 91 ? -4.525 -6.094 -3.604 1.00 97.75 91 TRP A N 1
ATOM 683 C CA . TRP A 1 91 ? -3.685 -7.077 -4.276 1.00 97.75 91 TRP A CA 1
ATOM 684 C C . TRP A 1 91 ? -3.383 -6.623 -5.701 1.00 97.75 91 TRP A C 1
ATOM 686 O O . TRP A 1 91 ? -4.299 -6.259 -6.443 1.00 97.75 91 TRP A O 1
ATOM 696 N N . VAL A 1 92 ? -2.099 -6.621 -6.068 1.00 96.38 92 VAL A N 1
ATOM 697 C CA . VAL A 1 92 ? -1.590 -6.045 -7.321 1.00 96.38 92 VAL A CA 1
ATOM 698 C C . VAL A 1 92 ? -0.694 -7.061 -8.045 1.00 96.38 92 VAL A C 1
ATOM 700 O O . VAL A 1 92 ? 0.531 -6.935 -8.007 1.00 96.38 92 VAL A O 1
ATOM 703 N N . PRO A 1 93 ? -1.275 -8.067 -8.727 1.00 95.81 93 PRO A N 1
ATOM 704 C CA . PRO A 1 93 ? -0.523 -9.193 -9.290 1.00 95.81 93 PRO A CA 1
ATOM 705 C C . PRO A 1 93 ? 0.513 -8.792 -10.338 1.00 95.81 93 PRO A C 1
ATOM 707 O O . PRO A 1 93 ? 1.538 -9.456 -10.470 1.00 95.81 93 PRO A O 1
ATOM 710 N N . ALA A 1 94 ? 0.275 -7.689 -11.053 1.00 94.00 94 ALA A N 1
ATOM 711 C CA . ALA A 1 94 ? 1.194 -7.159 -12.058 1.00 94.00 94 ALA A CA 1
ATOM 712 C C . ALA A 1 94 ? 2.581 -6.792 -11.491 1.00 94.00 94 ALA A C 1
ATOM 714 O O . ALA A 1 94 ? 3.546 -6.716 -12.241 1.00 94.00 94 ALA A O 1
ATOM 715 N N . LEU A 1 95 ? 2.689 -6.571 -10.176 1.00 94.62 95 LEU A N 1
ATOM 716 C CA . LEU A 1 95 ? 3.946 -6.244 -9.493 1.00 94.62 95 LEU A CA 1
ATOM 717 C C . LEU A 1 95 ? 4.537 -7.426 -8.712 1.00 94.62 95 LEU A C 1
ATOM 719 O O . LEU A 1 95 ? 5.559 -7.285 -8.040 1.00 94.62 95 LEU A O 1
ATOM 723 N N . GLY A 1 96 ? 3.880 -8.582 -8.772 1.00 95.12 96 GLY A N 1
ATOM 724 C CA . GLY A 1 96 ? 4.237 -9.798 -8.060 1.00 95.12 96 GLY A CA 1
ATOM 725 C C . GLY A 1 96 ? 2.982 -10.588 -7.684 1.00 95.12 96 GLY A C 1
ATOM 726 O O . GLY A 1 96 ? 2.001 -9.995 -7.234 1.00 95.12 96 GLY A O 1
ATOM 727 N N . PRO A 1 97 ? 2.992 -11.928 -7.787 1.00 95.50 97 PRO A N 1
ATOM 728 C CA . PRO A 1 97 ? 1.787 -12.746 -7.615 1.00 95.50 97 PRO A CA 1
ATOM 729 C C . PRO A 1 97 ? 1.153 -12.611 -6.224 1.00 95.50 97 PRO A C 1
ATOM 731 O O . PRO A 1 97 ? -0.058 -12.764 -6.078 1.00 95.50 97 PRO A O 1
ATOM 734 N N . LYS A 1 98 ? 1.955 -12.288 -5.202 1.00 96.88 98 LYS A N 1
ATOM 735 C CA . LYS A 1 98 ? 1.510 -12.072 -3.817 1.00 96.88 98 LYS A CA 1
ATOM 736 C C . LYS A 1 98 ? 1.575 -10.606 -3.377 1.00 96.88 98 LYS A C 1
ATOM 738 O O . LYS A 1 98 ? 1.396 -10.321 -2.196 1.00 96.88 98 LYS A O 1
ATOM 743 N N . MET A 1 99 ? 1.829 -9.682 -4.302 1.00 97.00 99 MET A N 1
ATOM 744 C CA . MET A 1 99 ? 2.049 -8.280 -3.972 1.00 97.00 99 MET A CA 1
ATOM 745 C C . MET A 1 99 ? 0.784 -7.658 -3.392 1.00 97.00 99 MET A C 1
ATOM 747 O O . MET A 1 99 ? -0.260 -7.585 -4.046 1.00 97.00 99 MET A O 1
ATOM 751 N N . LEU A 1 100 ? 0.909 -7.166 -2.163 1.00 98.12 100 LEU A N 1
ATOM 752 C CA . LEU A 1 100 ? -0.101 -6.358 -1.503 1.00 98.12 100 LEU A CA 1
ATOM 753 C C . LEU A 1 100 ? 0.418 -4.934 -1.332 1.00 98.12 100 LEU A C 1
ATOM 755 O O . LEU A 1 100 ? 1.583 -4.735 -0.997 1.00 98.12 100 LEU A O 1
ATOM 759 N N . VAL A 1 101 ? -0.472 -3.960 -1.478 1.00 97.88 101 VAL A N 1
ATOM 760 C CA . VAL A 1 101 ? -0.297 -2.585 -0.997 1.00 97.88 101 VAL A CA 1
ATOM 761 C C . VAL A 1 101 ? -1.324 -2.320 0.092 1.00 97.88 101 VAL A C 1
ATOM 763 O O . VAL A 1 101 ? -2.473 -2.749 -0.005 1.00 97.88 101 VAL A O 1
ATOM 766 N N . ARG A 1 102 ? -0.887 -1.665 1.163 1.00 97.69 102 ARG A N 1
ATOM 767 C CA . ARG A 1 102 ? -1.645 -1.488 2.401 1.00 97.69 102 ARG A CA 1
ATOM 768 C C . ARG A 1 102 ? -1.494 -0.051 2.861 1.00 97.69 102 ARG A C 1
ATOM 770 O O . ARG A 1 102 ? -0.360 0.401 3.015 1.00 97.69 102 ARG A O 1
ATOM 777 N N . THR A 1 103 ? -2.603 0.622 3.126 1.00 95.94 103 THR A N 1
ATOM 778 C CA . THR A 1 103 ? -2.597 1.961 3.721 1.00 95.94 103 THR A CA 1
ATOM 779 C C . THR A 1 103 ? -3.447 1.955 4.975 1.00 95.94 103 THR A C 1
ATOM 781 O O . THR A 1 103 ? -4.528 1.377 4.952 1.00 95.94 103 THR A O 1
ATOM 784 N N . TYR A 1 104 ? -2.962 2.533 6.070 1.00 93.31 104 TYR A N 1
ATOM 785 C CA . TYR A 1 104 ? -3.698 2.591 7.336 1.00 93.31 104 TYR A CA 1
ATOM 786 C C . TYR A 1 104 ? -3.165 3.695 8.253 1.00 93.31 104 TYR A C 1
ATOM 788 O O . TYR A 1 104 ? -2.013 4.122 8.125 1.00 93.31 104 TYR A O 1
ATOM 796 N N . ALA A 1 105 ? -3.996 4.142 9.193 1.00 88.38 105 ALA A N 1
ATOM 797 C CA . ALA A 1 105 ? -3.582 5.051 10.257 1.00 88.38 105 ALA A CA 1
ATOM 798 C C . ALA A 1 105 ? -2.955 4.264 11.419 1.00 88.38 105 ALA A C 1
ATOM 800 O O . ALA A 1 105 ? -3.515 3.273 11.880 1.00 88.38 105 ALA A O 1
ATOM 801 N N . SER A 1 106 ? -1.793 4.692 11.916 1.00 88.50 106 SER A N 1
ATOM 802 C CA . SER A 1 106 ? -1.171 4.096 13.106 1.00 88.50 106 SER A CA 1
ATOM 803 C C . SER A 1 106 ? -0.229 5.083 13.783 1.00 88.50 106 SER A C 1
ATOM 805 O O . SER A 1 106 ? 0.650 5.642 13.131 1.00 88.50 106 SER A O 1
ATOM 807 N N . GLY A 1 107 ? -0.375 5.281 15.097 1.00 86.62 107 GLY A N 1
ATOM 808 C CA . GLY A 1 107 ? 0.537 6.115 15.894 1.00 86.62 107 GLY A CA 1
ATOM 809 C C . GLY A 1 107 ? 0.702 7.544 15.357 1.00 86.62 107 GLY A C 1
ATOM 810 O O . GLY A 1 107 ? 1.828 8.022 15.236 1.00 86.62 107 GLY A O 1
ATOM 811 N N . GLY A 1 108 ? -0.400 8.187 14.949 1.00 84.06 108 GLY A N 1
ATOM 812 C CA . GLY A 1 108 ? -0.390 9.542 14.376 1.00 84.06 108 GLY A CA 1
ATOM 813 C C . GLY A 1 108 ? 0.192 9.641 12.959 1.00 84.06 108 GLY A C 1
ATOM 814 O O . GLY A 1 108 ? 0.515 10.736 12.495 1.00 84.06 108 GLY A O 1
ATOM 815 N N . LYS A 1 109 ? 0.361 8.509 12.264 1.00 87.44 109 LYS A N 1
ATOM 816 C CA . LYS A 1 109 ? 0.931 8.449 10.915 1.00 87.44 109 LYS A CA 1
ATOM 817 C C . LYS A 1 109 ? -0.039 7.823 9.926 1.00 87.44 109 LYS A C 1
ATOM 819 O O . LYS A 1 109 ? -0.685 6.823 10.236 1.00 87.44 109 LYS A O 1
ATOM 824 N N . ALA A 1 110 ? -0.033 8.357 8.711 1.00 90.88 110 ALA A N 1
ATOM 825 C CA . ALA A 1 110 ? -0.516 7.659 7.533 1.00 90.88 110 ALA A CA 1
ATOM 826 C C . ALA A 1 110 ? 0.592 6.716 7.058 1.00 90.88 110 ALA A C 1
ATOM 828 O O . ALA A 1 110 ? 1.666 7.162 6.638 1.00 90.88 110 ALA A O 1
ATOM 829 N N . VAL A 1 111 ? 0.360 5.413 7.186 1.00 94.75 111 VAL A N 1
ATOM 830 C CA . VAL A 1 111 ? 1.324 4.365 6.852 1.00 94.75 111 VAL A CA 1
ATOM 831 C C . VAL A 1 111 ? 0.955 3.757 5.510 1.00 94.75 111 VAL A C 1
ATOM 833 O O . VAL A 1 111 ? -0.191 3.382 5.296 1.00 94.75 111 VAL A O 1
ATOM 836 N N . PHE A 1 112 ? 1.941 3.614 4.630 1.00 97.25 112 PHE A N 1
ATOM 837 C CA . PHE A 1 112 ? 1.837 2.927 3.353 1.00 97.25 112 PHE A CA 1
ATOM 838 C C . PHE A 1 112 ? 2.886 1.820 3.283 1.00 97.25 112 PHE A C 1
ATOM 840 O O . PHE A 1 112 ? 4.078 2.073 3.418 1.00 97.25 112 PHE A O 1
ATOM 847 N N . GLN A 1 113 ? 2.459 0.580 3.088 1.00 97.62 113 GLN A N 1
ATOM 848 C CA . GLN A 1 113 ? 3.341 -0.580 3.015 1.00 97.62 113 GLN A CA 1
ATOM 849 C C . GLN A 1 113 ? 3.066 -1.389 1.763 1.00 97.62 113 GLN A C 1
ATOM 851 O O . GLN A 1 113 ? 1.924 -1.492 1.318 1.00 97.62 113 GLN A O 1
ATOM 856 N N . TRP A 1 114 ? 4.105 -2.041 1.258 1.00 98.06 114 TRP A N 1
ATOM 857 C CA . TRP A 1 114 ? 3.998 -2.930 0.114 1.00 98.06 114 TRP A CA 1
ATOM 858 C C . TRP A 1 114 ? 4.846 -4.186 0.281 1.00 98.06 114 TRP A C 1
ATOM 860 O O . TRP A 1 114 ? 5.713 -4.261 1.154 1.00 98.06 114 TRP A O 1
ATOM 870 N N . GLY A 1 115 ? 4.554 -5.184 -0.544 1.00 96.94 115 GLY A N 1
ATOM 871 C CA . GLY A 1 115 ? 5.297 -6.436 -0.623 1.00 96.94 115 GLY A CA 1
ATOM 872 C C . GLY A 1 115 ? 4.460 -7.673 -0.267 1.00 96.94 115 GLY A C 1
ATOM 873 O O . GLY A 1 115 ? 3.384 -7.534 0.345 1.00 96.94 115 GLY A O 1
ATOM 874 N N . PRO A 1 116 ? 4.948 -8.874 -0.642 1.00 96.94 116 PRO A N 1
ATOM 875 C CA . PRO A 1 116 ? 6.213 -9.103 -1.355 1.00 96.94 116 PRO A CA 1
ATOM 876 C C . PRO A 1 116 ? 6.141 -8.742 -2.853 1.00 96.94 116 PRO A C 1
ATOM 878 O O . PRO A 1 116 ? 5.150 -9.051 -3.519 1.00 96.94 116 PRO A O 1
ATOM 881 N N . THR A 1 117 ? 7.177 -8.094 -3.387 1.00 94.88 117 THR A N 1
ATOM 882 C CA . THR A 1 117 ? 7.338 -7.815 -4.823 1.00 94.88 117 THR A CA 1
ATOM 883 C C . THR A 1 117 ? 7.680 -9.088 -5.599 1.00 94.88 117 THR A C 1
ATOM 885 O O . THR A 1 117 ? 8.115 -10.086 -5.032 1.00 94.88 117 THR A O 1
ATOM 888 N N . GLY A 1 118 ? 7.460 -9.078 -6.916 1.00 92.75 118 GLY A N 1
ATOM 889 C CA . GLY A 1 118 ? 7.793 -10.205 -7.797 1.00 92.75 118 GLY A CA 1
ATOM 890 C C . GLY A 1 118 ? 9.284 -10.345 -8.121 1.00 92.75 118 GLY A C 1
ATOM 891 O O . GLY A 1 118 ? 9.686 -11.372 -8.656 1.00 92.75 118 GLY A O 1
ATOM 892 N N . ARG A 1 119 ? 10.091 -9.326 -7.812 1.00 91.81 119 ARG A N 1
ATOM 893 C CA . ARG A 1 119 ? 11.550 -9.302 -7.979 1.00 91.81 119 ARG A CA 1
ATOM 894 C C . ARG A 1 119 ? 12.204 -8.425 -6.907 1.00 91.81 119 ARG A C 1
ATOM 896 O O . ARG A 1 119 ? 11.500 -7.613 -6.295 1.00 91.81 119 ARG A O 1
ATOM 903 N N . ASP A 1 120 ? 13.509 -8.603 -6.714 1.00 92.31 120 ASP A N 1
ATOM 904 C CA . ASP A 1 120 ? 14.341 -7.716 -5.893 1.00 92.31 120 ASP A CA 1
ATOM 905 C C . ASP A 1 120 ? 14.572 -6.403 -6.649 1.00 92.31 120 ASP A C 1
ATOM 907 O O . ASP A 1 120 ? 14.895 -6.437 -7.837 1.00 92.31 120 ASP A O 1
ATOM 911 N N . TRP A 1 121 ? 14.343 -5.285 -5.965 1.00 91.81 121 TRP A N 1
ATOM 912 C CA . TRP A 1 121 ? 14.533 -3.928 -6.479 1.00 91.81 121 TRP A CA 1
ATOM 913 C C . TRP A 1 121 ? 15.515 -3.185 -5.576 1.00 91.81 121 TRP A C 1
ATOM 915 O O . TRP A 1 121 ? 15.397 -3.269 -4.348 1.00 91.81 121 TRP A O 1
ATOM 925 N N . ASP A 1 122 ? 16.408 -2.378 -6.144 1.00 89.50 122 ASP A N 1
ATOM 926 C CA . ASP A 1 122 ? 17.383 -1.611 -5.356 1.00 89.50 122 ASP A CA 1
ATOM 927 C C . ASP A 1 122 ? 16.720 -0.549 -4.469 1.00 89.50 122 ASP A C 1
ATOM 929 O O . ASP A 1 122 ? 17.105 -0.324 -3.310 1.00 89.50 122 ASP A O 1
ATOM 933 N N . TYR A 1 123 ? 15.702 0.126 -5.006 1.00 90.19 123 TYR A N 1
ATOM 934 C CA . TYR A 1 123 ? 14.928 1.130 -4.286 1.00 90.19 123 TYR A CA 1
ATOM 935 C C . TYR A 1 123 ? 13.488 1.231 -4.794 1.00 90.19 123 TYR A C 1
ATOM 937 O O . TYR A 1 123 ? 13.081 0.628 -5.785 1.00 90.19 123 TYR A O 1
ATOM 945 N N . PHE A 1 124 ? 12.698 2.037 -4.091 1.00 91.81 124 PHE A N 1
ATOM 946 C CA . PHE A 1 124 ? 11.316 2.325 -4.441 1.00 91.81 124 PHE A CA 1
ATOM 947 C C . PHE A 1 124 ? 11.111 3.821 -4.671 1.00 91.81 124 PHE A C 1
ATOM 949 O O . PHE A 1 124 ? 11.530 4.647 -3.859 1.00 91.81 124 PHE A O 1
ATOM 956 N N . GLU A 1 125 ? 10.431 4.178 -5.759 1.00 91.75 125 GLU A N 1
ATOM 957 C CA . GLU A 1 125 ? 9.850 5.512 -5.917 1.00 91.75 125 GLU A CA 1
ATOM 958 C C . GLU A 1 125 ? 8.459 5.506 -5.292 1.00 91.75 125 GLU A C 1
ATOM 960 O O . GLU A 1 125 ? 7.559 4.818 -5.775 1.00 91.75 125 GLU A O 1
ATOM 965 N N . VAL A 1 126 ? 8.273 6.304 -4.243 1.00 93.38 126 VAL A N 1
ATOM 966 C CA . VAL A 1 126 ? 6.964 6.552 -3.643 1.00 93.38 126 VAL A CA 1
ATOM 967 C C . VAL A 1 126 ? 6.472 7.925 -4.066 1.00 93.38 126 VAL A C 1
ATOM 969 O O . VAL A 1 126 ? 7.128 8.938 -3.832 1.00 93.38 126 VAL A O 1
ATOM 972 N N . ARG A 1 127 ? 5.285 7.958 -4.663 1.00 94.44 127 ARG A N 1
ATOM 973 C CA . ARG A 1 127 ? 4.528 9.182 -4.912 1.00 94.44 127 ARG A CA 1
ATOM 974 C C . ARG A 1 127 ? 3.553 9.405 -3.776 1.00 94.44 127 ARG A C 1
ATOM 976 O O . ARG A 1 127 ? 2.818 8.485 -3.419 1.00 94.44 127 ARG A O 1
ATOM 983 N N . TYR A 1 128 ? 3.536 10.620 -3.250 1.00 92.75 128 TYR A N 1
ATOM 984 C CA . TYR A 1 128 ? 2.675 11.027 -2.152 1.00 92.75 128 TYR A CA 1
ATOM 985 C C . TYR A 1 128 ? 2.015 12.371 -2.444 1.00 92.75 128 TYR A C 1
ATOM 987 O O . TYR A 1 128 ? 2.680 13.303 -2.887 1.00 92.75 128 TYR A O 1
ATOM 995 N N . SER A 1 129 ? 0.725 12.474 -2.149 1.00 89.94 129 SER A N 1
ATOM 996 C CA . SER A 1 129 ? -0.017 13.734 -2.126 1.00 89.94 129 SER A CA 1
ATOM 997 C C . SER A 1 129 ? -0.909 13.765 -0.888 1.00 89.94 129 SER A C 1
ATOM 999 O O . SER A 1 129 ? -1.315 12.723 -0.366 1.00 89.94 129 SER A O 1
ATOM 1001 N N . PHE A 1 130 ? -1.168 14.972 -0.406 1.00 87.25 130 PHE A N 1
ATOM 1002 C CA . PHE A 1 130 ? -2.055 15.274 0.704 1.00 87.25 130 PHE A CA 1
ATOM 1003 C C . PHE A 1 130 ? -3.065 16.294 0.203 1.00 87.25 130 PHE A C 1
ATOM 1005 O O . PHE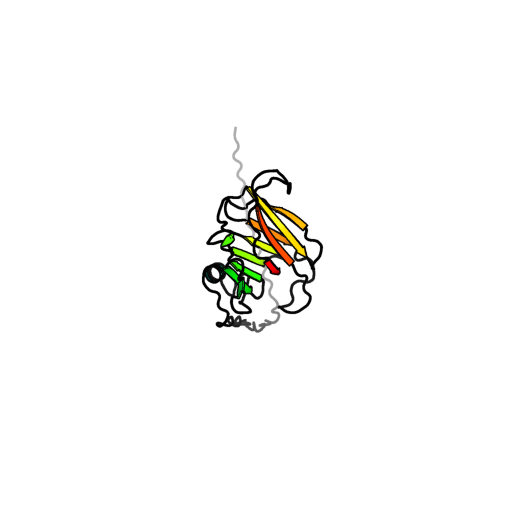 A 1 130 ? -2.652 17.249 -0.443 1.00 87.25 130 PHE A O 1
ATOM 1012 N N . ASN A 1 131 ? -4.363 16.108 0.441 1.00 84.25 131 ASN A N 1
ATOM 1013 C CA . ASN A 1 131 ? -5.389 17.069 0.001 1.00 84.25 131 ASN A CA 1
ATOM 1014 C C . ASN A 1 131 ? -5.372 17.402 -1.494 1.00 84.25 131 ASN A C 1
ATOM 1016 O O . ASN A 1 131 ? -5.719 18.510 -1.893 1.00 84.25 131 ASN A O 1
ATOM 1020 N N . ASN A 1 132 ? -4.979 16.439 -2.332 1.00 81.62 132 ASN A N 1
ATOM 1021 C CA . ASN A 1 132 ? -4.800 16.645 -3.771 1.00 81.62 132 ASN A CA 1
ATOM 1022 C C . ASN A 1 132 ? -3.798 17.765 -4.117 1.00 81.62 132 ASN A C 1
ATOM 1024 O O . ASN A 1 132 ? -3.832 18.298 -5.224 1.00 81.62 132 ASN A O 1
ATOM 1028 N N . GLU A 1 133 ? -2.887 18.101 -3.200 1.00 86.69 133 GLU A N 1
ATOM 1029 C CA . GLU A 1 133 ? -1.718 18.923 -3.498 1.00 86.69 133 GLU A CA 1
ATOM 1030 C C . GLU A 1 133 ? -0.812 18.237 -4.530 1.00 86.69 133 GLU A C 1
ATOM 1032 O O . GLU A 1 133 ? -0.961 17.051 -4.859 1.00 86.69 133 GLU A O 1
ATOM 1037 N N . GLU A 1 134 ? 0.187 18.980 -5.002 1.00 88.31 134 GLU A N 1
ATOM 1038 C CA . GLU A 1 134 ? 1.217 18.467 -5.895 1.00 88.31 134 GLU A CA 1
ATOM 1039 C C . GLU A 1 134 ? 1.825 17.149 -5.383 1.00 88.31 134 GLU A C 1
ATOM 1041 O O . GLU A 1 134 ? 2.181 16.987 -4.209 1.00 88.31 134 GLU A O 1
ATOM 1046 N N . VAL A 1 135 ? 1.956 16.188 -6.300 1.00 88.94 135 VAL A N 1
ATOM 1047 C CA . VAL A 1 135 ? 2.521 14.875 -6.002 1.00 88.94 135 VAL A CA 1
ATOM 1048 C C . VAL A 1 135 ? 4.024 14.996 -5.767 1.00 88.94 135 VAL A C 1
ATOM 1050 O O . VAL A 1 135 ? 4.809 15.207 -6.691 1.00 88.94 135 VAL A O 1
ATOM 1053 N N . LYS A 1 136 ? 4.438 14.745 -4.528 1.00 88.88 136 LYS A N 1
ATOM 1054 C CA . LYS A 1 136 ? 5.840 14.670 -4.112 1.00 88.88 1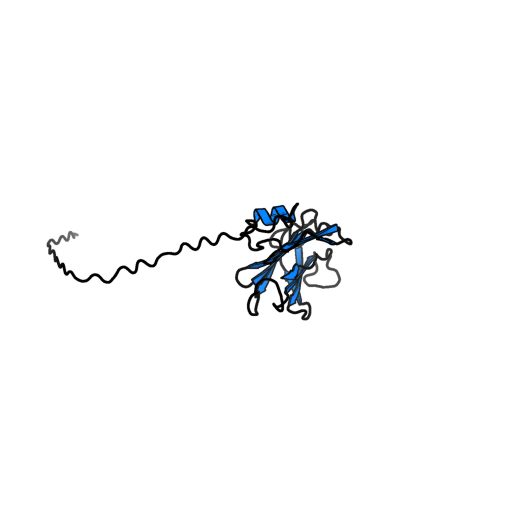36 LYS A CA 1
ATOM 1055 C C . LYS A 1 136 ? 6.388 13.267 -4.366 1.00 88.88 136 LYS A C 1
ATOM 1057 O O . LYS A 1 136 ? 5.689 12.270 -4.164 1.00 88.88 136 LYS A O 1
ATOM 1062 N N . LYS A 1 137 ? 7.650 13.182 -4.791 1.00 90.06 137 LYS A N 1
ATOM 1063 C CA . LYS A 1 137 ? 8.356 11.920 -5.066 1.00 90.06 137 LYS A CA 1
ATOM 1064 C C . LYS A 1 137 ? 9.416 11.664 -4.002 1.00 90.06 137 LYS A C 1
ATOM 1066 O O . LYS A 1 137 ? 10.185 12.557 -3.662 1.00 90.06 137 LYS A O 1
ATOM 1071 N N . TYR A 1 138 ? 9.478 10.432 -3.518 1.00 89.62 138 TYR A N 1
ATOM 1072 C CA . TYR A 1 138 ? 10.402 9.998 -2.477 1.00 89.62 138 TYR A CA 1
ATOM 1073 C C . TYR A 1 138 ? 11.156 8.759 -2.931 1.00 89.62 138 TYR A C 1
ATOM 1075 O O . TYR A 1 138 ? 10.547 7.791 -3.383 1.00 89.62 138 TYR A O 1
ATOM 1083 N N . LYS A 1 139 ? 12.485 8.794 -2.815 1.00 90.75 139 LYS A N 1
ATOM 1084 C CA . LYS A 1 139 ? 13.327 7.615 -3.001 1.00 90.75 139 LYS A CA 1
ATOM 1085 C C . LYS A 1 139 ? 13.396 6.896 -1.662 1.00 90.75 139 LYS A C 1
ATOM 1087 O O . LYS A 1 139 ? 13.898 7.446 -0.686 1.00 90.75 139 LYS A O 1
ATOM 1092 N N . VAL A 1 140 ? 12.842 5.693 -1.608 1.00 91.06 140 VAL A N 1
ATOM 1093 C CA . VAL A 1 140 ? 12.701 4.905 -0.384 1.00 91.06 140 VAL A CA 1
ATOM 1094 C C . VAL A 1 140 ? 13.562 3.657 -0.501 1.00 91.06 140 VAL A C 1
ATOM 1096 O O . VAL A 1 140 ? 13.452 2.903 -1.467 1.00 91.06 140 VAL A O 1
ATOM 1099 N N . LYS A 1 141 ? 14.429 3.434 0.488 1.00 89.38 141 LYS A N 1
ATOM 1100 C CA . LYS A 1 141 ? 15.215 2.202 0.579 1.00 89.38 141 LYS A CA 1
ATOM 1101 C C . LYS A 1 141 ? 14.284 1.024 0.875 1.00 89.38 141 LYS A C 1
ATOM 1103 O O . LYS A 1 141 ? 13.339 1.154 1.655 1.00 89.38 141 LYS A O 1
ATOM 1108 N N . ARG A 1 142 ? 14.567 -0.130 0.276 1.00 90.81 142 ARG A N 1
ATOM 1109 C CA . ARG A 1 142 ? 13.883 -1.386 0.592 1.00 90.81 142 ARG A CA 1
ATOM 1110 C C . ARG A 1 142 ? 14.026 -1.736 2.081 1.00 90.81 142 ARG A C 1
ATOM 1112 O O . ARG A 1 142 ? 15.075 -1.490 2.679 1.00 90.81 142 ARG A O 1
ATOM 1119 N N . ARG A 1 143 ? 12.969 -2.288 2.686 1.00 91.44 143 ARG A N 1
ATOM 1120 C CA . ARG A 1 143 ? 13.027 -2.817 4.063 1.00 91.44 143 ARG A CA 1
ATOM 1121 C C . ARG A 1 143 ? 13.794 -4.136 4.074 1.00 91.44 143 ARG A C 1
ATOM 1123 O O . ARG A 1 143 ? 14.622 -4.374 4.944 1.00 91.44 143 ARG A O 1
ATOM 1130 N N . ASP A 1 144 ? 13.487 -4.953 3.085 1.00 91.75 144 ASP A N 1
ATOM 1131 C CA . ASP A 1 144 ? 14.125 -6.207 2.719 1.00 91.75 144 ASP A CA 1
ATOM 1132 C C . ASP A 1 144 ? 13.949 -6.369 1.191 1.00 91.75 144 ASP A C 1
ATOM 1134 O O . ASP A 1 144 ? 13.287 -5.517 0.588 1.00 91.75 144 ASP A O 1
ATOM 1138 N N . PRO A 1 145 ? 14.514 -7.402 0.542 1.00 88.06 145 PRO A N 1
ATOM 1139 C CA . PRO A 1 145 ? 14.469 -7.532 -0.918 1.00 88.06 145 PRO A CA 1
ATOM 1140 C C . PRO A 1 145 ? 13.074 -7.475 -1.550 1.00 88.06 145 PRO A C 1
ATOM 1142 O O . PRO A 1 145 ? 12.930 -7.111 -2.712 1.00 88.06 145 PRO A O 1
ATOM 1145 N N . TRP A 1 146 ? 12.028 -7.806 -0.792 1.00 92.75 146 TRP A N 1
ATOM 1146 C CA . TRP A 1 146 ? 10.684 -7.983 -1.332 1.00 92.75 146 TRP A CA 1
ATOM 1147 C C . TRP A 1 146 ? 9.678 -6.979 -0.769 1.00 92.75 146 TRP A C 1
ATOM 1149 O O . TRP A 1 146 ? 8.556 -6.881 -1.265 1.00 92.75 146 TRP A O 1
ATOM 1159 N N . ASN A 1 147 ? 10.030 -6.240 0.284 1.00 96.00 147 ASN A N 1
ATOM 1160 C CA . ASN A 1 147 ? 9.088 -5.394 1.008 1.00 96.00 147 ASN A CA 1
ATOM 1161 C C . ASN A 1 147 ? 9.618 -3.978 1.225 1.00 96.00 147 ASN A C 1
ATOM 1163 O O . ASN A 1 147 ? 10.816 -3.711 1.344 1.00 96.00 147 ASN A O 1
ATOM 1167 N N . GLY A 1 148 ? 8.680 -3.051 1.381 1.00 96.06 148 GLY A N 1
ATOM 1168 C CA . GLY A 1 148 ? 8.991 -1.683 1.755 1.00 96.06 148 GLY A CA 1
ATOM 1169 C C . GLY A 1 148 ? 7.831 -0.996 2.455 1.00 96.06 148 GLY A C 1
ATOM 1170 O O . GLY A 1 148 ? 6.728 -1.536 2.601 1.00 96.06 148 GLY A O 1
ATOM 1171 N N . GLY A 1 149 ? 8.115 0.202 2.944 1.00 96.50 149 GLY A N 1
ATOM 1172 C CA . GLY A 1 149 ? 7.137 1.022 3.625 1.00 96.50 149 GLY A CA 1
ATOM 1173 C C . GLY A 1 149 ? 7.538 2.484 3.629 1.00 96.50 149 GLY A C 1
ATOM 1174 O O . GLY A 1 149 ? 8.714 2.833 3.571 1.00 96.50 149 GLY A O 1
ATOM 1175 N N . PHE A 1 150 ? 6.532 3.336 3.705 1.00 95.56 150 PHE A N 1
ATOM 1176 C CA . PHE A 1 150 ? 6.642 4.778 3.765 1.00 95.56 150 PHE A CA 1
ATOM 1177 C C . PHE A 1 150 ? 5.572 5.305 4.715 1.00 95.56 150 PHE A C 1
ATOM 1179 O O . PHE A 1 150 ? 4.500 4.718 4.848 1.00 95.56 150 PHE A O 1
ATOM 1186 N N . SER A 1 151 ? 5.846 6.409 5.399 1.00 93.81 151 SER A N 1
ATOM 1187 C CA . SER A 1 151 ? 4.851 7.027 6.269 1.00 93.81 151 SER A CA 1
ATOM 1188 C C . SER A 1 151 ? 5.009 8.531 6.295 1.00 93.81 151 SER A C 1
ATOM 1190 O O . SER A 1 151 ? 6.129 9.041 6.215 1.00 93.81 151 SER A O 1
ATOM 1192 N N . ARG A 1 152 ? 3.896 9.234 6.479 1.00 91.06 152 ARG A N 1
ATOM 1193 C CA . ARG A 1 152 ? 3.873 10.673 6.743 1.00 91.06 152 ARG A CA 1
ATOM 1194 C C . ARG A 1 152 ? 3.112 10.940 8.037 1.00 91.06 152 ARG A C 1
ATOM 1196 O O . ARG A 1 152 ? 2.260 10.127 8.405 1.00 91.06 152 ARG A O 1
ATOM 1203 N N . PRO A 1 153 ? 3.412 12.044 8.740 1.00 83.94 153 PRO A N 1
ATOM 1204 C CA . PRO A 1 153 ? 2.521 12.526 9.784 1.00 83.94 153 PRO A CA 1
ATOM 1205 C C . PRO A 1 153 ? 1.106 12.653 9.218 1.00 83.94 153 PRO A C 1
ATOM 1207 O O . PRO A 1 153 ? 0.941 13.107 8.086 1.00 83.94 153 PRO A O 1
ATOM 1210 N N . ALA A 1 154 ? 0.100 12.271 9.995 1.00 71.56 154 ALA A N 1
ATOM 1211 C CA . ALA A 1 154 ? -1.300 12.448 9.613 1.00 71.56 154 ALA A CA 1
ATOM 1212 C C . ALA A 1 154 ? -1.782 13.913 9.766 1.00 71.56 154 ALA A C 1
ATOM 1214 O O . ALA A 1 154 ? -2.975 14.147 9.870 1.00 71.56 154 ALA A O 1
ATOM 1215 N N . THR A 1 155 ? -0.870 14.894 9.866 1.00 55.72 155 THR A N 1
ATOM 1216 C CA . THR A 1 155 ? -1.119 16.247 10.406 1.00 55.72 155 THR A CA 1
ATOM 1217 C C . THR A 1 155 ? -2.334 16.955 9.796 1.00 55.72 155 THR A C 1
ATOM 1219 O O . THR A 1 155 ? -2.351 17.241 8.604 1.00 55.72 155 THR A O 1
ATOM 1222 N N . GLY A 1 156 ? -3.287 17.258 10.685 1.00 48.50 156 GLY A N 1
ATOM 1223 C CA . GLY A 1 156 ? -4.688 17.678 10.520 1.00 48.50 156 GLY A CA 1
ATOM 1224 C C . GLY A 1 156 ? -5.489 16.990 11.652 1.00 48.50 156 GLY A C 1
ATOM 1225 O O . GLY A 1 156 ? -4.985 15.982 12.158 1.00 48.50 156 GLY A O 1
ATOM 1226 N N . PRO A 1 157 ? -6.643 17.496 12.150 1.00 39.50 157 PRO A N 1
ATOM 1227 C CA . PRO A 1 157 ? -7.424 16.741 13.135 1.00 39.50 157 PRO A CA 1
ATOM 1228 C C . PRO A 1 157 ? -7.689 15.342 12.566 1.00 39.50 157 PRO A C 1
ATOM 1230 O O . PRO A 1 157 ? -8.004 15.205 11.384 1.00 39.50 157 PRO A O 1
ATOM 1233 N N . GLY A 1 158 ? -7.417 14.316 13.380 1.00 34.72 158 GLY A N 1
ATOM 1234 C CA . GLY A 1 158 ? -7.437 12.915 12.958 1.00 34.72 158 GLY A CA 1
ATOM 1235 C C . GLY A 1 158 ? -8.773 12.515 12.323 1.00 34.72 158 GLY A C 1
ATOM 1236 O O . GLY A 1 158 ? -9.753 13.245 12.459 1.00 34.72 158 GLY A O 1
ATOM 1237 N N . PRO A 1 159 ? -8.837 11.368 11.626 1.00 42.47 159 PRO A N 1
ATOM 1238 C CA . PRO A 1 159 ? -10.066 10.954 10.966 1.00 42.47 159 PRO A CA 1
ATOM 1239 C C . PRO A 1 159 ? -11.187 10.834 12.004 1.00 42.47 159 PRO A C 1
ATOM 1241 O O . PRO A 1 159 ? -11.151 9.946 12.858 1.00 42.47 159 PRO A O 1
ATOM 1244 N N . GLU A 1 160 ? -12.194 11.707 11.921 1.00 35.81 160 GLU A N 1
ATOM 1245 C CA . GLU A 1 160 ? -13.514 11.306 12.384 1.00 35.81 160 GLU A CA 1
ATOM 1246 C C . GLU A 1 160 ? -13.995 10.126 11.523 1.00 35.81 160 GLU A C 1
ATOM 1248 O O . GLU A 1 160 ? -13.570 9.977 10.367 1.00 35.81 160 GLU A O 1
ATOM 1253 N N . PRO A 1 161 ? -14.826 9.236 12.089 1.00 38.31 161 PRO A N 1
ATOM 1254 C CA . PRO A 1 161 ? -15.215 7.992 11.445 1.00 38.31 161 PRO A CA 1
ATOM 1255 C C . PRO A 1 161 ? -15.821 8.242 10.062 1.00 38.31 161 PRO A C 1
ATOM 1257 O O . PRO A 1 161 ? -16.889 8.827 9.948 1.00 38.31 161 PRO A O 1
ATOM 1260 N N . LEU A 1 162 ? -15.129 7.757 9.028 1.00 41.12 162 LEU A N 1
ATOM 1261 C CA . LEU A 1 162 ? -15.608 7.525 7.663 1.00 41.12 162 LEU A CA 1
ATOM 1262 C C . LEU A 1 162 ? -16.794 8.382 7.204 1.00 41.12 162 LEU A C 1
ATOM 1264 O O . LEU A 1 162 ? -17.937 7.929 7.148 1.00 41.12 162 LEU A O 1
ATOM 1268 N N . GLY A 1 163 ? -16.480 9.586 6.751 1.00 42.66 163 GLY A N 1
ATOM 1269 C CA . GLY A 1 163 ? -17.425 10.420 6.031 1.00 42.66 163 GLY A CA 1
ATOM 1270 C C . GLY A 1 163 ? -17.074 11.880 6.217 1.00 42.66 163 GLY A C 1
ATOM 1271 O O . GLY A 1 163 ? -17.230 12.411 7.302 1.00 42.66 163 GLY A O 1
ATOM 1272 N N . SER A 1 164 ? -16.653 12.521 5.130 1.00 48.69 164 SER A N 1
ATOM 1273 C CA . SER A 1 164 ? -16.426 13.964 4.971 1.00 48.69 164 SER A CA 1
ATOM 1274 C C . SER A 1 164 ? -15.137 14.575 5.566 1.00 48.69 164 SER A C 1
ATOM 1276 O O . SER A 1 164 ? -14.875 14.564 6.759 1.00 48.69 164 SER A O 1
ATOM 1278 N N . ASN A 1 165 ? -14.352 15.173 4.661 1.00 48.03 165 ASN A N 1
ATOM 1279 C CA . ASN A 1 165 ? -13.391 16.268 4.870 1.00 48.03 165 ASN A CA 1
ATOM 1280 C C . ASN A 1 165 ? -12.086 16.020 5.652 1.00 48.03 165 ASN A C 1
ATOM 1282 O O . ASN A 1 165 ? -11.317 16.967 5.819 1.00 48.03 165 ASN A O 1
ATOM 1286 N N . ALA A 1 166 ? -11.769 14.785 6.054 1.00 53.06 166 ALA A N 1
ATOM 1287 C CA . ALA A 1 166 ? -10.411 14.457 6.497 1.00 53.06 166 ALA A CA 1
ATOM 1288 C C . ALA A 1 166 ? -9.417 14.645 5.342 1.00 53.06 166 ALA A C 1
ATOM 1290 O O . ALA A 1 166 ? -9.778 14.432 4.174 1.00 53.06 166 ALA A O 1
ATOM 1291 N N . PRO A 1 167 ? -8.170 15.035 5.634 1.00 56.22 167 PRO A N 1
ATOM 1292 C CA . PRO A 1 167 ? -7.260 15.279 4.559 1.00 56.22 167 PRO A CA 1
ATOM 1293 C C . PRO A 1 167 ? -6.829 13.973 3.893 1.00 56.22 167 PRO A C 1
ATOM 1295 O O . PRO A 1 167 ? -6.301 13.069 4.538 1.00 56.22 167 PRO A O 1
ATOM 1298 N N . LEU A 1 168 ? -7.081 13.872 2.588 1.00 79.25 168 LEU A N 1
ATOM 1299 C CA . LEU A 1 168 ? -6.872 12.635 1.844 1.00 79.25 168 LEU A CA 1
ATOM 1300 C C . LEU A 1 168 ? -5.374 12.392 1.663 1.00 79.25 168 LEU A C 1
ATOM 1302 O O . LEU A 1 168 ? -4.695 13.174 0.989 1.00 79.25 168 LEU A O 1
ATOM 1306 N N . HIS A 1 169 ? -4.866 11.281 2.190 1.00 87.06 169 HIS A N 1
ATOM 1307 C CA . HIS A 1 169 ? -3.531 10.813 1.850 1.00 87.06 169 HIS A CA 1
ATOM 1308 C C . HIS A 1 169 ? -3.596 9.921 0.611 1.00 87.06 169 HIS A C 1
ATOM 1310 O O . HIS A 1 169 ? -4.299 8.911 0.580 1.00 87.06 169 HIS A O 1
ATOM 1316 N N . TYR A 1 170 ? -2.805 10.255 -0.403 1.00 91.12 170 TYR A N 1
ATOM 1317 C CA . TYR A 1 170 ? -2.633 9.452 -1.607 1.00 91.12 170 TYR A CA 1
ATOM 1318 C C . TYR A 1 170 ? -1.210 8.908 -1.668 1.00 91.12 170 TYR A C 1
ATOM 1320 O O . TYR A 1 170 ? -0.250 9.669 -1.552 1.00 91.12 170 TYR A O 1
ATOM 1328 N N . PHE A 1 171 ? -1.069 7.606 -1.916 1.00 94.50 171 PHE A N 1
ATOM 1329 C CA . PHE A 1 171 ? 0.223 6.950 -2.097 1.00 94.50 171 PHE A CA 1
ATOM 1330 C C . PHE A 1 171 ? 0.238 6.079 -3.350 1.00 94.50 171 PHE A C 1
ATOM 1332 O O . PHE A 1 171 ? -0.747 5.420 -3.661 1.00 94.50 171 PHE A O 1
ATOM 1339 N N . SER A 1 172 ? 1.375 5.981 -4.029 1.00 95.38 172 SER A N 1
ATOM 1340 C CA . SER A 1 172 ? 1.640 4.907 -4.998 1.00 95.38 172 SER A CA 1
ATOM 1341 C C . SER A 1 172 ? 3.128 4.589 -5.027 1.00 95.38 172 SER A C 1
ATOM 1343 O O . SER A 1 172 ? 3.945 5.449 -4.699 1.00 95.38 172 SER A O 1
ATOM 1345 N N . VAL A 1 173 ? 3.480 3.354 -5.379 1.00 96.00 173 VAL A N 1
ATOM 1346 C CA . VAL A 1 173 ? 4.873 2.897 -5.410 1.00 96.00 173 VAL A CA 1
ATOM 1347 C C . VAL A 1 173 ? 5.189 2.140 -6.689 1.00 96.00 173 VAL A C 1
ATOM 1349 O O . VAL A 1 173 ? 4.331 1.442 -7.228 1.00 96.00 173 VAL A O 1
ATOM 1352 N N . ARG A 1 174 ? 6.436 2.250 -7.136 1.00 94.19 174 ARG A N 1
ATOM 1353 C CA . ARG A 1 174 ? 7.071 1.332 -8.085 1.00 94.19 174 ARG A CA 1
ATOM 1354 C C . ARG A 1 174 ? 8.476 0.982 -7.600 1.00 94.19 174 ARG A C 1
ATOM 1356 O O . ARG A 1 174 ? 9.095 1.784 -6.898 1.00 94.19 174 ARG A O 1
ATOM 1363 N N . GLY A 1 175 ? 8.952 -0.207 -7.950 1.00 93.12 175 GLY A N 1
ATOM 1364 C CA . GLY A 1 175 ? 10.350 -0.591 -7.753 1.00 93.12 175 GLY A CA 1
ATOM 1365 C C . GLY A 1 175 ? 11.219 -0.091 -8.903 1.00 93.12 175 GLY A C 1
ATOM 1366 O O . GLY A 1 175 ? 10.710 0.045 -10.019 1.00 93.12 175 GLY A O 1
ATOM 1367 N N . CYS A 1 176 ? 12.481 0.213 -8.612 1.00 91.12 176 CYS A N 1
ATOM 1368 C CA . CYS A 1 176 ? 13.464 0.681 -9.584 1.00 91.12 176 CYS A CA 1
ATOM 1369 C C . CYS A 1 176 ? 14.874 0.158 -9.260 1.00 91.12 176 CYS A C 1
ATOM 1371 O O . CYS A 1 176 ? 15.222 0.057 -8.080 1.00 91.12 176 CYS A O 1
ATOM 1373 N N . ASP A 1 177 ? 15.671 -0.065 -10.307 1.00 88.50 177 ASP A N 1
ATOM 1374 C CA . ASP A 1 177 ? 17.100 -0.402 -10.268 1.00 88.50 177 ASP A CA 1
ATOM 1375 C C . ASP A 1 177 ? 17.934 0.706 -10.944 1.00 88.50 177 ASP A C 1
ATOM 1377 O O . ASP A 1 177 ? 17.465 1.351 -11.888 1.00 88.50 177 ASP A O 1
ATOM 1381 N N . ASP A 1 178 ? 19.157 0.921 -10.438 1.00 74.56 178 ASP A N 1
ATOM 1382 C CA . ASP A 1 178 ? 20.206 1.827 -10.951 1.00 74.56 178 ASP A CA 1
ATOM 1383 C C . ASP A 1 178 ? 19.865 3.329 -11.219 1.00 74.56 178 ASP A C 1
ATOM 1385 O O . ASP A 1 178 ? 18.727 3.768 -11.368 1.00 74.56 178 ASP A O 1
ATOM 1389 N N . SER A 1 179 ? 20.923 4.158 -11.257 1.00 59.69 179 SER A N 1
ATOM 1390 C CA . SER A 1 179 ? 21.016 5.612 -11.577 1.00 59.69 179 SER A CA 1
ATOM 1391 C C . SER A 1 179 ? 20.937 6.674 -10.457 1.00 59.69 179 SER A C 1
ATOM 1393 O O . SER A 1 179 ? 21.113 7.867 -10.703 1.00 59.69 179 SER A O 1
ATOM 1395 N N . GLY A 1 180 ? 20.806 6.296 -9.182 1.00 54.62 180 GLY A N 1
ATOM 1396 C CA . GLY A 1 180 ? 21.079 7.230 -8.070 1.00 54.62 180 GLY A CA 1
ATOM 1397 C C . GLY A 1 180 ? 19.992 8.285 -7.779 1.00 54.62 180 GLY A C 1
ATOM 1398 O O . GLY A 1 180 ? 19.784 8.595 -6.605 1.00 54.62 180 GLY A O 1
ATOM 1399 N N . VAL A 1 181 ? 19.189 8.726 -8.752 1.00 54.59 181 VAL A N 1
ATOM 1400 C CA . VAL A 1 181 ? 18.031 9.639 -8.589 1.00 54.59 181 VAL A CA 1
ATOM 1401 C C . VAL A 1 181 ? 17.026 9.400 -9.727 1.00 54.59 181 VAL A C 1
ATOM 1403 O O . VAL A 1 181 ? 17.361 8.679 -10.647 1.00 54.59 181 VAL A O 1
ATOM 1406 N N . PHE A 1 182 ? 15.807 9.961 -9.678 1.00 63.38 182 PHE A N 1
ATOM 1407 C CA . PHE A 1 182 ? 14.714 9.806 -10.670 1.00 63.38 182 PHE A CA 1
ATOM 1408 C C . PHE A 1 182 ? 15.048 10.272 -12.112 1.00 63.38 182 PHE A C 1
ATOM 1410 O O . PHE A 1 182 ? 14.343 11.117 -12.668 1.00 63.38 182 PHE A O 1
ATOM 1417 N N . GLN A 1 183 ? 16.133 9.783 -12.705 1.00 59.03 183 GLN A N 1
ATOM 1418 C CA . GLN A 1 183 ? 16.665 10.207 -13.993 1.00 59.03 183 GLN A CA 1
ATOM 1419 C C . GLN A 1 183 ? 16.170 9.313 -15.134 1.00 59.03 183 GLN A C 1
ATOM 1421 O O . GLN A 1 183 ? 15.691 8.195 -14.927 1.00 59.03 183 GLN A O 1
ATOM 1426 N N . LEU A 1 184 ? 16.293 9.827 -16.361 1.00 55.75 184 LEU A N 1
ATOM 1427 C CA . LEU A 1 184 ? 16.203 9.009 -17.568 1.00 55.75 184 LEU A CA 1
ATOM 1428 C C . LEU A 1 184 ? 17.267 7.902 -17.484 1.00 55.75 184 LEU A C 1
ATOM 1430 O O . LEU A 1 184 ? 18.450 8.211 -17.379 1.00 55.75 184 LEU A O 1
ATOM 1434 N N . GLY A 1 185 ? 16.846 6.637 -17.536 1.00 63.75 185 GLY A N 1
ATOM 1435 C CA . GLY A 1 185 ? 17.745 5.476 -17.532 1.00 63.75 185 GLY A CA 1
ATOM 1436 C C . GLY A 1 185 ? 17.553 4.497 -16.371 1.00 63.75 185 GLY A C 1
ATOM 1437 O O . GLY A 1 185 ? 18.030 3.375 -16.482 1.00 63.75 185 GLY A O 1
ATOM 1438 N N . SER A 1 186 ? 16.833 4.861 -15.301 1.00 73.69 186 SER A N 1
ATOM 1439 C CA . SER A 1 186 ? 16.445 3.875 -14.277 1.00 73.69 186 SER A CA 1
ATOM 1440 C C . SER A 1 186 ? 15.481 2.840 -14.850 1.00 73.69 186 SER A C 1
ATOM 1442 O O . SER A 1 186 ? 14.440 3.211 -15.406 1.00 73.69 186 SER A O 1
ATOM 1444 N N . ASP A 1 187 ? 15.790 1.557 -14.656 1.00 87.31 187 ASP A N 1
ATOM 1445 C CA . ASP A 1 187 ? 14.850 0.478 -14.950 1.00 87.31 187 ASP A CA 1
ATOM 1446 C C . ASP A 1 187 ? 13.820 0.420 -13.825 1.00 87.31 187 ASP A C 1
ATOM 1448 O O . ASP A 1 187 ? 14.134 0.092 -12.683 1.00 87.31 187 ASP A O 1
ATOM 1452 N N . CYS A 1 188 ? 12.584 0.807 -14.127 1.00 89.94 188 CYS A N 1
ATOM 1453 C CA . CYS A 1 188 ? 11.512 0.882 -13.150 1.00 89.94 188 CYS A CA 1
ATOM 1454 C C . CYS A 1 188 ? 10.311 0.061 -13.603 1.00 89.94 188 CYS A C 1
ATOM 1456 O O . CYS A 1 188 ? 9.834 0.180 -14.732 1.00 89.94 188 CYS A O 1
ATOM 1458 N N . GLY A 1 189 ? 9.739 -0.683 -12.661 1.00 90.50 189 GLY A N 1
ATOM 1459 C CA . GLY A 1 189 ? 8.513 -1.434 -12.876 1.00 90.50 189 GLY A CA 1
ATOM 1460 C C . GLY A 1 189 ? 7.263 -0.555 -12.989 1.00 90.50 189 GLY A C 1
ATOM 1461 O O . GLY A 1 189 ? 7.287 0.677 -12.878 1.00 90.50 189 GLY A O 1
ATOM 1462 N N . GLY A 1 190 ? 6.125 -1.229 -13.164 1.00 92.25 190 GLY A N 1
ATOM 1463 C CA . GLY A 1 190 ? 4.810 -0.593 -13.160 1.00 92.25 190 GLY A CA 1
ATOM 1464 C C . GLY A 1 190 ? 4.441 0.031 -11.809 1.00 92.25 190 GLY A C 1
ATOM 1465 O O . GLY A 1 190 ? 5.020 -0.270 -10.763 1.00 92.25 190 GLY A O 1
ATOM 1466 N N . TRP A 1 191 ? 3.425 0.889 -11.829 1.00 94.19 191 TRP A N 1
ATOM 1467 C CA . TRP A 1 191 ? 2.884 1.515 -10.625 1.00 94.19 191 TRP A CA 1
ATOM 1468 C C . TRP A 1 191 ? 1.921 0.598 -9.875 1.00 94.19 191 TRP A C 1
ATOM 1470 O O . TRP A 1 191 ? 1.106 -0.109 -10.472 1.00 94.19 191 TRP A O 1
ATOM 1480 N N . SER A 1 192 ? 1.970 0.662 -8.545 1.00 94.88 192 SER A N 1
ATOM 1481 C CA . SER A 1 192 ? 0.960 0.048 -7.691 1.00 94.88 192 SER A CA 1
ATOM 1482 C C . SER A 1 192 ? -0.395 0.712 -7.904 1.00 94.88 192 SER A C 1
ATOM 1484 O O . SER A 1 192 ? -0.488 1.869 -8.322 1.00 94.88 192 SER A O 1
ATOM 1486 N N . LEU A 1 193 ? -1.467 0.024 -7.503 1.00 93.06 193 LEU A N 1
ATOM 1487 C CA . LEU A 1 193 ? -2.714 0.737 -7.263 1.00 93.06 193 LEU A CA 1
ATOM 1488 C C . LEU A 1 193 ? -2.504 1.801 -6.170 1.00 93.06 193 LEU A C 1
ATOM 1490 O O . LEU A 1 193 ? -1.737 1.561 -5.228 1.00 93.06 193 LEU A O 1
ATOM 1494 N N . PRO A 1 194 ? -3.193 2.948 -6.257 1.00 90.75 194 PRO A N 1
ATOM 1495 C CA . PRO A 1 194 ? -2.975 4.028 -5.316 1.00 90.75 194 PRO A CA 1
ATOM 1496 C C . PRO A 1 194 ? -3.634 3.769 -3.967 1.00 90.75 194 PRO A C 1
ATOM 1498 O O . PRO A 1 194 ? -4.858 3.636 -3.900 1.00 90.75 194 PRO A O 1
ATOM 1501 N N . GLY A 1 195 ? -2.840 3.707 -2.906 1.00 89.69 195 GLY A N 1
ATOM 1502 C CA . GLY A 1 195 ? -3.332 3.610 -1.539 1.00 89.69 195 GLY A CA 1
ATOM 1503 C C . GLY A 1 195 ? -3.971 4.922 -1.093 1.00 89.69 195 GLY A C 1
ATOM 1504 O O . GLY A 1 195 ? -3.454 5.995 -1.412 1.00 89.69 195 GLY A O 1
ATOM 1505 N N . ARG A 1 196 ? -5.093 4.832 -0.376 1.00 87.12 196 ARG A N 1
ATOM 1506 C CA . ARG A 1 196 ? -5.812 5.989 0.170 1.00 87.12 196 ARG A CA 1
ATOM 1507 C C . ARG A 1 196 ? -6.077 5.800 1.656 1.00 87.12 196 ARG A C 1
ATOM 1509 O O . ARG A 1 196 ? -6.336 4.672 2.078 1.00 87.12 196 ARG A O 1
ATOM 1516 N N . LEU A 1 197 ? -5.985 6.892 2.405 1.00 83.94 197 LEU A N 1
ATOM 1517 C CA . LEU A 1 197 ? -6.345 6.993 3.815 1.00 83.94 197 LEU A CA 1
ATOM 1518 C C . LEU A 1 197 ? -7.015 8.339 4.062 1.00 83.94 197 LEU A C 1
ATOM 1520 O O . LEU A 1 197 ? -6.540 9.321 3.442 1.00 83.94 197 LEU A O 1
#

InterPro domains:
  IPR013207 LGFP [PF08310] (65-97)